Protein AF-A0A6J3C0J3-F1 (afdb_monomer)

Structure (mmCIF, N/CA/C/O backbone):
data_AF-A0A6J3C0J3-F1
#
_entry.id   AF-A0A6J3C0J3-F1
#
loop_
_atom_site.group_PDB
_atom_site.id
_atom_site.type_symbol
_atom_site.label_atom_id
_atom_site.label_alt_id
_atom_site.label_comp_id
_atom_site.label_asym_id
_atom_site.label_entity_id
_atom_site.label_seq_id
_atom_site.pdbx_PDB_ins_code
_atom_site.Cartn_x
_atom_site.Cartn_y
_atom_site.Cartn_z
_atom_site.occupancy
_atom_site.B_iso_or_equiv
_atom_site.auth_seq_id
_atom_site.auth_comp_id
_atom_site.auth_asym_id
_atom_site.auth_atom_id
_atom_site.pdbx_PDB_model_num
ATOM 1 N N . MET A 1 1 ? -32.126 3.980 31.667 1.00 36.41 1 MET A N 1
ATOM 2 C CA . MET A 1 1 ? -31.945 3.057 30.529 1.00 36.41 1 MET A CA 1
ATOM 3 C C . MET A 1 1 ? -30.449 2.901 30.344 1.00 36.41 1 MET A C 1
ATOM 5 O O . MET A 1 1 ? -29.800 3.881 30.014 1.00 36.41 1 MET A O 1
ATOM 9 N N . GLY A 1 2 ? -29.889 1.755 30.736 1.00 41.44 2 GLY A N 1
ATOM 10 C CA . GLY A 1 2 ? -28.453 1.508 30.615 1.00 41.44 2 GLY A CA 1
ATOM 11 C C . GLY A 1 2 ? -28.112 1.218 29.160 1.00 41.44 2 GLY A C 1
ATOM 12 O O . GLY A 1 2 ? -28.677 0.297 28.582 1.00 41.44 2 GLY A O 1
ATOM 13 N N . GLU A 1 3 ? -27.235 2.021 28.570 1.00 46.56 3 GLU A N 1
ATOM 14 C CA . GLU A 1 3 ? -26.706 1.773 27.233 1.00 46.56 3 GLU A CA 1
ATOM 15 C C . GLU A 1 3 ? -25.861 0.490 27.263 1.00 46.56 3 GLU A C 1
ATOM 17 O O . GLU A 1 3 ? -24.758 0.462 27.819 1.00 46.56 3 GLU A O 1
ATOM 22 N N . GLU A 1 4 ? -26.374 -0.596 26.680 1.00 50.00 4 GLU A N 1
ATOM 23 C CA . GLU A 1 4 ? -25.551 -1.748 26.316 1.00 50.00 4 GLU A CA 1
ATOM 24 C C . GLU A 1 4 ? -24.505 -1.280 25.300 1.00 50.00 4 GLU A C 1
ATOM 26 O O . GLU A 1 4 ? -24.761 -1.178 24.101 1.00 50.00 4 GLU A O 1
ATOM 31 N N . ARG A 1 5 ? -23.296 -0.964 25.778 1.00 53.41 5 ARG A N 1
ATOM 32 C CA . ARG A 1 5 ? -22.161 -0.710 24.888 1.00 53.41 5 ARG A CA 1
ATOM 33 C C . ARG A 1 5 ? -21.877 -1.990 24.114 1.00 53.41 5 ARG A C 1
ATOM 35 O O . ARG A 1 5 ? -21.344 -2.947 24.678 1.00 53.41 5 ARG A O 1
ATOM 42 N N . VAL A 1 6 ? -22.196 -1.979 22.824 1.00 59.16 6 VAL A N 1
ATOM 43 C CA . VAL A 1 6 ? -21.789 -2.994 21.850 1.00 59.16 6 VAL A CA 1
ATOM 44 C C . VAL A 1 6 ? -20.261 -3.091 21.884 1.00 59.16 6 VAL A C 1
ATOM 46 O O . VAL A 1 6 ? -19.549 -2.282 21.296 1.00 59.16 6 VAL A O 1
ATOM 49 N N . LYS A 1 7 ? -19.733 -4.052 22.645 1.00 49.56 7 LYS A N 1
ATOM 50 C CA . LYS A 1 7 ? -18.298 -4.337 22.708 1.00 49.56 7 LYS A CA 1
ATOM 51 C C . LYS A 1 7 ? -17.975 -5.380 21.652 1.00 49.56 7 LYS A C 1
ATOM 53 O O . LYS A 1 7 ? -18.470 -6.504 21.718 1.00 49.56 7 LYS A O 1
ATOM 58 N N . MET A 1 8 ? -17.110 -5.030 20.702 1.00 53.75 8 MET A N 1
ATOM 59 C CA . MET A 1 8 ? -16.538 -6.018 19.790 1.00 53.75 8 MET A CA 1
ATOM 60 C C . MET A 1 8 ? -15.810 -7.099 20.601 1.00 53.75 8 MET A C 1
ATOM 62 O O . MET A 1 8 ? -14.969 -6.787 21.450 1.00 53.75 8 MET A O 1
ATOM 66 N N . ARG A 1 9 ? -16.131 -8.380 20.363 1.00 49.16 9 ARG A N 1
ATOM 67 C CA . ARG A 1 9 ? -15.363 -9.490 20.945 1.00 49.16 9 ARG A CA 1
ATOM 68 C C . ARG A 1 9 ? -13.920 -9.369 20.459 1.00 49.16 9 ARG A C 1
ATOM 70 O O . ARG A 1 9 ? -13.669 -9.402 19.258 1.00 49.16 9 ARG A O 1
ATOM 77 N N . LYS A 1 10 ? -12.969 -9.277 21.391 1.00 55.34 10 LYS A N 1
ATOM 78 C CA . LYS A 1 10 ? -11.536 -9.369 21.086 1.00 55.34 10 LYS A CA 1
ATOM 79 C C . LYS A 1 10 ? -11.221 -10.814 20.683 1.00 55.34 10 LYS A C 1
ATOM 81 O O . LYS A 1 10 ? -10.959 -11.645 21.542 1.00 55.34 10 LYS A O 1
ATOM 86 N N . GLN A 1 11 ? -11.344 -11.123 19.392 1.00 61.16 11 GLN A N 1
ATOM 87 C CA . GLN A 1 11 ? -11.069 -12.453 18.824 1.00 61.16 11 GLN A CA 1
ATOM 88 C C . GLN A 1 11 ? -9.700 -12.546 18.138 1.00 61.16 11 GLN A C 1
ATOM 90 O O . GLN A 1 11 ? -9.433 -13.539 17.478 1.00 61.16 11 GLN A O 1
ATOM 95 N N . LEU A 1 12 ? -8.867 -11.511 18.261 1.00 67.50 12 LEU A N 1
ATOM 96 C CA . LEU A 1 12 ? -7.587 -11.397 17.570 1.00 67.50 12 LEU A CA 1
ATOM 97 C C . LEU A 1 12 ? -6.448 -11.474 18.589 1.00 67.50 12 LEU A C 1
ATOM 99 O O . LEU A 1 12 ? -6.309 -10.594 19.441 1.00 67.50 12 LEU A O 1
ATOM 103 N N . GLY A 1 13 ? -5.658 -12.537 18.515 1.00 82.38 13 GLY A N 1
ATOM 104 C CA . GLY A 1 13 ? -4.391 -12.705 19.212 1.00 82.38 13 GLY A CA 1
ATOM 105 C C . GLY A 1 13 ? -3.245 -11.949 18.533 1.00 82.38 13 GLY A C 1
ATOM 106 O O . GLY A 1 13 ? -3.383 -11.391 17.444 1.00 82.38 13 GLY A O 1
ATOM 107 N N . LEU A 1 14 ? -2.073 -11.952 19.177 1.00 85.12 14 LEU A N 1
ATOM 108 C CA . LEU A 1 14 ? -0.888 -11.223 18.704 1.00 85.12 14 LEU A CA 1
ATOM 109 C C . LEU A 1 14 ? -0.451 -11.662 17.299 1.00 85.12 14 LEU A C 1
ATOM 111 O O . LEU A 1 14 ? -0.213 -10.824 16.435 1.00 85.12 14 LEU A O 1
ATOM 115 N N . LEU A 1 15 ? -0.366 -12.974 17.064 1.00 80.69 15 LEU A N 1
ATOM 116 C CA . LEU A 1 15 ? 0.077 -13.524 15.779 1.00 80.69 15 LEU A CA 1
ATOM 117 C C . LEU A 1 15 ? -0.905 -13.204 14.648 1.00 80.69 15 LEU A C 1
ATOM 119 O O . LEU A 1 15 ? -0.483 -12.872 13.543 1.00 80.69 15 LEU A O 1
ATOM 123 N N . GLU A 1 16 ? -2.206 -13.253 14.935 1.00 79.75 16 GLU A N 1
ATOM 124 C CA . GLU A 1 16 ? -3.259 -12.903 13.979 1.00 79.75 16 GLU A CA 1
ATOM 125 C C . GLU A 1 16 ? -3.214 -11.408 13.644 1.00 79.75 16 GLU A C 1
ATOM 127 O O . GLU A 1 16 ? -3.282 -11.041 12.473 1.00 79.75 16 GLU A O 1
ATOM 132 N N . GLY A 1 17 ? -3.000 -10.548 14.645 1.00 81.50 17 GLY A N 1
ATOM 133 C CA . GLY A 1 17 ? -2.805 -9.111 14.447 1.00 81.50 17 GLY A CA 1
ATOM 134 C C . GLY A 1 17 ? -1.578 -8.788 13.590 1.00 81.50 17 GLY A C 1
ATOM 135 O O . GLY A 1 17 ? -1.686 -8.028 12.629 1.00 81.50 17 GLY A O 1
ATOM 136 N N . VAL A 1 18 ? -0.426 -9.407 13.874 1.00 84.38 18 VAL A N 1
ATOM 137 C CA . VAL A 1 18 ? 0.797 -9.228 13.070 1.00 84.38 18 VAL A CA 1
ATOM 138 C C . VAL A 1 18 ? 0.575 -9.695 11.632 1.00 84.38 18 VAL A C 1
ATOM 140 O O . VAL A 1 18 ? 0.928 -8.978 10.698 1.00 84.38 18 VAL A O 1
ATOM 143 N N . ALA A 1 19 ? -0.051 -10.858 11.435 1.00 77.19 19 ALA A N 1
ATOM 144 C CA . ALA A 1 19 ? -0.355 -11.367 10.102 1.00 77.19 19 ALA A CA 1
ATOM 145 C C . ALA A 1 19 ? -1.250 -10.398 9.312 1.00 77.19 19 ALA A C 1
ATOM 147 O O . ALA A 1 19 ? -0.959 -10.112 8.152 1.00 77.19 19 ALA A O 1
ATOM 148 N N . ILE A 1 20 ? -2.286 -9.835 9.942 1.00 81.50 20 ILE A N 1
ATOM 149 C CA . ILE A 1 20 ? -3.173 -8.846 9.311 1.00 81.50 20 ILE A CA 1
ATOM 150 C C . ILE A 1 20 ? -2.402 -7.586 8.914 1.00 81.50 20 ILE A C 1
ATOM 152 O O . ILE A 1 20 ? -2.532 -7.132 7.778 1.00 81.50 20 ILE A O 1
ATOM 156 N N . ILE A 1 21 ? -1.568 -7.045 9.806 1.00 85.81 21 ILE A N 1
ATOM 157 C CA . ILE A 1 21 ? -0.773 -5.840 9.525 1.00 85.81 21 ILE A CA 1
ATOM 158 C C . ILE A 1 21 ? 0.166 -6.079 8.340 1.00 85.81 21 ILE A C 1
ATOM 160 O O . ILE A 1 21 ? 0.191 -5.278 7.405 1.00 85.81 21 ILE A O 1
ATOM 164 N N . LEU A 1 22 ? 0.888 -7.205 8.326 1.00 82.56 22 LEU A N 1
ATOM 165 C CA . LEU A 1 22 ? 1.740 -7.571 7.192 1.00 82.56 22 LEU A CA 1
ATOM 166 C C . LEU A 1 22 ? 0.921 -7.689 5.899 1.00 82.56 22 LEU A C 1
ATOM 168 O O . LEU A 1 22 ? 1.378 -7.268 4.840 1.00 82.56 22 LEU A O 1
ATOM 172 N N . GLY A 1 23 ? -0.308 -8.195 5.981 1.00 77.06 23 GLY A N 1
ATOM 173 C CA . GLY A 1 23 ? -1.210 -8.310 4.839 1.00 77.06 23 GLY A CA 1
ATOM 174 C C . GLY A 1 23 ? -1.670 -6.991 4.244 1.00 77.06 23 GLY A C 1
ATOM 175 O O . GLY A 1 23 ? -1.800 -6.882 3.026 1.00 77.06 23 GLY A O 1
ATOM 176 N N . ILE A 1 24 ? -1.893 -5.993 5.093 1.00 81.38 24 ILE A N 1
ATOM 177 C CA . ILE A 1 24 ? -2.306 -4.653 4.672 1.00 81.38 24 ILE A CA 1
ATOM 178 C C . ILE A 1 24 ? -1.111 -3.889 4.081 1.00 81.38 24 ILE A C 1
ATOM 180 O O . ILE A 1 24 ? -1.261 -3.210 3.067 1.00 81.38 24 ILE A O 1
ATOM 184 N N . ILE A 1 25 ? 0.082 -4.031 4.670 1.00 86.38 25 ILE A N 1
ATOM 185 C CA . IL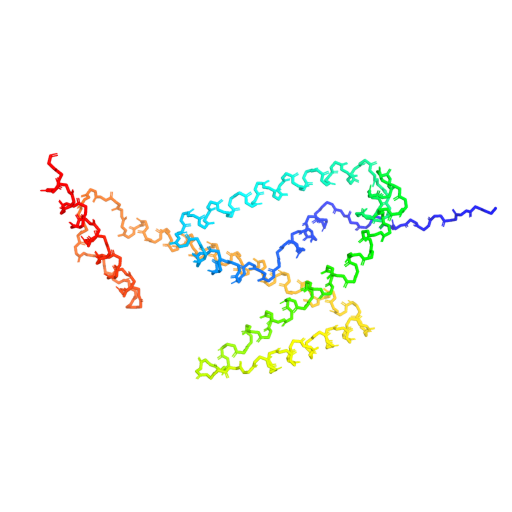E A 1 25 ? 1.299 -3.332 4.223 1.00 86.38 25 ILE A CA 1
ATOM 186 C C . ILE A 1 25 ? 1.824 -3.902 2.896 1.00 86.38 25 ILE A C 1
ATOM 188 O O . ILE A 1 25 ? 2.224 -3.143 2.009 1.00 86.38 25 ILE A O 1
ATOM 192 N N . PHE A 1 26 ? 1.818 -5.229 2.719 1.00 82.00 26 PHE A N 1
ATOM 193 C CA . PHE A 1 26 ? 2.277 -5.873 1.484 1.00 82.00 26 PHE A CA 1
ATOM 194 C C . PHE A 1 26 ? 1.223 -5.777 0.363 1.00 82.00 26 PHE A C 1
ATOM 196 O O . PHE A 1 26 ? 0.539 -6.736 0.001 1.00 82.00 26 PHE A O 1
ATOM 203 N N . GLY A 1 27 ? 1.109 -4.583 -0.223 1.00 75.56 27 GLY A N 1
ATOM 204 C CA . GLY A 1 27 ? 0.247 -4.291 -1.370 1.00 75.56 27 GLY A CA 1
ATOM 205 C C . GLY A 1 27 ? 0.804 -4.760 -2.725 1.00 75.56 27 GLY A C 1
ATOM 206 O O . GLY A 1 27 ? 1.863 -5.371 -2.834 1.00 75.56 27 GLY A O 1
ATOM 207 N N . SER A 1 28 ? 0.085 -4.459 -3.814 1.00 74.38 28 SER A N 1
ATOM 208 C CA . SER A 1 28 ? 0.582 -4.653 -5.196 1.00 74.38 28 SER A CA 1
ATOM 209 C C . SER A 1 28 ? 1.711 -3.688 -5.578 1.00 74.38 28 SER A C 1
ATOM 211 O O . SER A 1 28 ? 2.440 -3.959 -6.531 1.00 74.38 28 SER A O 1
ATOM 213 N N . GLY A 1 29 ? 1.885 -2.594 -4.826 1.00 78.25 29 GLY A N 1
ATOM 214 C CA . GLY A 1 29 ? 2.899 -1.573 -5.091 1.00 78.25 29 GLY A CA 1
ATOM 215 C C . GLY A 1 29 ? 4.326 -2.119 -5.124 1.00 78.25 29 GLY A C 1
ATOM 216 O O . GLY A 1 29 ? 5.124 -1.659 -5.929 1.00 78.25 29 GLY A O 1
ATOM 217 N N . ILE A 1 30 ? 4.641 -3.174 -4.364 1.00 84.00 30 ILE A N 1
ATOM 218 C CA . ILE A 1 30 ? 6.001 -3.735 -4.315 1.00 84.00 30 ILE A CA 1
ATOM 219 C C . ILE A 1 30 ? 6.517 -4.243 -5.671 1.00 84.00 30 ILE A C 1
ATOM 221 O O . ILE A 1 30 ? 7.723 -4.277 -5.886 1.00 84.00 30 ILE A O 1
ATOM 225 N N . PHE A 1 31 ? 5.631 -4.598 -6.605 1.00 79.88 31 PHE A N 1
ATOM 226 C CA . PHE A 1 31 ? 6.024 -5.040 -7.948 1.00 79.88 31 PHE A CA 1
ATOM 227 C C . PHE A 1 31 ? 6.176 -3.887 -8.947 1.00 79.88 31 PHE A C 1
ATOM 229 O O . PHE A 1 31 ? 6.819 -4.052 -9.979 1.00 79.88 31 PHE A O 1
ATOM 236 N N . ILE A 1 32 ? 5.610 -2.718 -8.641 1.00 82.50 32 ILE A N 1
ATOM 237 C CA . ILE A 1 32 ? 5.556 -1.560 -9.545 1.00 82.50 32 ILE A CA 1
ATOM 238 C C . ILE A 1 32 ? 6.555 -0.488 -9.093 1.00 82.50 32 ILE A C 1
ATOM 240 O O . ILE A 1 32 ? 7.360 0.001 -9.887 1.00 82.50 32 ILE A O 1
ATOM 244 N N . SER A 1 33 ? 6.562 -0.178 -7.797 1.00 86.25 33 SER A N 1
ATOM 245 C CA . SER A 1 33 ? 7.374 0.872 -7.182 1.00 86.25 33 SER A CA 1
ATOM 246 C C . SER A 1 33 ? 8.884 0.733 -7.418 1.00 86.25 33 SER A C 1
ATOM 248 O O . SER A 1 33 ? 9.515 1.762 -7.645 1.00 86.25 33 SER A O 1
ATOM 250 N N . PRO A 1 34 ? 9.515 -0.464 -7.423 1.00 86.88 34 PRO A N 1
ATOM 251 C CA . PRO A 1 34 ? 10.959 -0.556 -7.645 1.00 86.88 34 PRO A CA 1
ATOM 252 C C . PRO A 1 34 ? 11.405 0.001 -9.001 1.00 86.88 34 PRO A C 1
ATOM 254 O O . PRO A 1 34 ? 12.431 0.677 -9.066 1.00 86.88 34 PRO A O 1
ATOM 257 N N . LYS A 1 35 ? 10.625 -0.235 -10.067 1.00 86.50 35 LYS A N 1
ATOM 258 C CA . LYS A 1 35 ? 10.915 0.293 -11.410 1.00 86.50 35 LYS A CA 1
ATOM 259 C C . LYS A 1 35 ? 10.892 1.820 -11.393 1.00 86.50 35 LYS A C 1
ATOM 261 O O . LYS A 1 35 ? 11.847 2.452 -11.832 1.00 86.50 35 LYS A O 1
ATOM 266 N N . GLU A 1 36 ? 9.838 2.391 -10.818 1.00 86.56 36 GLU A N 1
ATOM 267 C CA . GLU A 1 36 ? 9.631 3.838 -10.781 1.00 86.56 36 GLU A CA 1
ATOM 268 C C . GLU A 1 36 ? 10.673 4.562 -9.910 1.00 86.56 36 GLU A C 1
ATOM 270 O O . GLU A 1 36 ? 11.186 5.614 -10.292 1.00 86.56 36 GLU A O 1
ATOM 275 N N . VAL A 1 37 ? 11.050 3.984 -8.763 1.00 91.75 37 VAL A N 1
ATOM 276 C CA . VAL A 1 37 ? 12.074 4.558 -7.873 1.00 91.75 37 VAL A CA 1
ATOM 277 C C . VAL A 1 37 ? 13.448 4.551 -8.541 1.00 91.75 37 VAL A C 1
ATOM 279 O O . VAL A 1 37 ? 14.175 5.541 -8.451 1.00 91.75 37 VAL A O 1
ATOM 282 N N . ILE A 1 38 ? 13.819 3.468 -9.230 1.00 91.38 38 ILE A N 1
ATOM 283 C CA . ILE A 1 38 ? 15.108 3.389 -9.933 1.00 91.38 38 ILE A CA 1
ATOM 284 C C . ILE A 1 38 ? 15.143 4.365 -11.111 1.00 91.38 38 ILE A C 1
ATOM 286 O O . ILE A 1 38 ? 16.156 5.034 -11.303 1.00 91.38 38 ILE A O 1
ATOM 290 N N . GLU A 1 39 ? 14.048 4.488 -11.861 1.00 91.12 39 GLU A N 1
ATOM 291 C CA . GLU A 1 39 ? 13.935 5.421 -12.985 1.00 91.12 39 GLU A CA 1
ATOM 292 C C . GLU A 1 39 ? 14.072 6.880 -12.533 1.00 91.12 39 GLU A C 1
ATOM 294 O O . GLU A 1 39 ? 14.854 7.633 -13.111 1.00 91.12 39 GLU A O 1
ATOM 299 N N . LYS A 1 40 ? 13.401 7.259 -11.439 1.00 91.69 40 LYS A N 1
ATOM 300 C CA . LYS A 1 40 ? 13.480 8.615 -10.871 1.00 91.69 40 LYS A CA 1
ATOM 301 C C . LYS A 1 40 ? 14.827 8.921 -10.219 1.00 91.69 40 LYS A C 1
ATOM 303 O O . LYS A 1 40 ? 15.280 10.060 -10.258 1.00 91.69 40 LYS A O 1
ATOM 308 N N . THR A 1 41 ? 15.473 7.923 -9.616 1.00 91.94 41 THR A N 1
ATOM 309 C CA . THR A 1 41 ? 16.740 8.123 -8.893 1.00 91.94 41 THR A CA 1
ATOM 310 C C . THR A 1 41 ? 17.973 7.985 -9.796 1.00 91.94 41 THR A C 1
ATOM 312 O O . THR A 1 41 ? 19.056 8.460 -9.453 1.00 91.94 41 THR A O 1
ATOM 315 N N . GLY A 1 42 ? 17.856 7.292 -10.933 1.00 88.12 42 GLY A N 1
ATOM 316 C CA . GLY A 1 42 ? 18.929 7.073 -11.912 1.00 88.12 42 GLY A CA 1
ATOM 317 C C . GLY A 1 42 ? 20.119 6.234 -11.419 1.00 88.12 42 GLY A C 1
ATOM 318 O O . GLY A 1 42 ? 21.057 5.983 -12.175 1.00 88.12 42 GLY A O 1
ATOM 319 N N . SER A 1 43 ? 20.116 5.787 -10.159 1.00 88.88 43 SER A N 1
ATOM 320 C CA . SER A 1 43 ? 21.181 4.981 -9.562 1.00 88.88 43 SER A CA 1
ATOM 321 C C . SER A 1 43 ? 20.624 3.953 -8.579 1.00 88.88 43 SER A C 1
ATOM 323 O O . SER A 1 43 ? 19.693 4.230 -7.823 1.00 88.88 43 SER A O 1
ATOM 325 N N . VAL A 1 44 ? 21.226 2.759 -8.565 1.00 89.81 44 VAL A N 1
ATOM 326 C CA . VAL A 1 44 ? 20.804 1.651 -7.688 1.00 89.81 44 VAL A CA 1
ATOM 327 C C . VAL A 1 44 ? 21.010 2.004 -6.214 1.00 89.81 44 VAL A C 1
ATOM 329 O O . VAL A 1 44 ? 20.118 1.805 -5.397 1.00 89.81 44 VAL A O 1
ATOM 332 N N . TRP A 1 45 ? 22.164 2.582 -5.876 1.00 89.81 45 TRP A N 1
ATOM 333 C CA . TRP A 1 45 ? 22.469 3.003 -4.507 1.00 89.81 45 TRP A CA 1
ATOM 334 C C . TRP A 1 45 ? 21.549 4.122 -4.019 1.00 89.81 45 TRP A C 1
ATOM 336 O O . TRP A 1 45 ? 21.114 4.090 -2.869 1.00 89.81 45 TRP A O 1
ATOM 346 N N . GLY A 1 46 ? 21.193 5.066 -4.895 1.00 90.81 46 GLY A N 1
ATOM 347 C CA . GLY A 1 46 ? 20.205 6.085 -4.565 1.00 90.81 46 GLY A CA 1
ATOM 348 C C . GLY A 1 46 ? 18.830 5.466 -4.301 1.00 90.81 46 GLY A C 1
ATOM 349 O O . GLY A 1 46 ? 18.229 5.762 -3.273 1.00 90.81 46 GLY A O 1
ATOM 350 N N . ALA A 1 47 ? 18.371 4.536 -5.144 1.00 91.12 47 ALA A N 1
ATOM 351 C CA . ALA A 1 47 ? 17.103 3.840 -4.926 1.00 91.12 47 ALA A CA 1
ATOM 352 C C . ALA A 1 47 ? 17.078 3.093 -3.578 1.00 91.12 47 ALA A C 1
ATOM 354 O O . ALA A 1 47 ? 16.120 3.225 -2.821 1.00 91.12 47 ALA A O 1
ATOM 355 N N . LEU A 1 48 ? 18.150 2.370 -3.231 1.00 92.31 48 LEU A N 1
ATOM 356 C CA . LEU A 1 48 ? 18.270 1.688 -1.935 1.00 92.31 48 LEU A CA 1
ATOM 357 C C . LEU A 1 48 ? 18.231 2.663 -0.750 1.00 92.31 48 LEU A C 1
ATOM 359 O O . LEU A 1 48 ? 17.597 2.367 0.260 1.00 92.31 48 LEU A O 1
ATOM 363 N N . SER A 1 49 ? 18.866 3.832 -0.876 1.00 94.25 49 SER A N 1
ATOM 364 C CA . SER A 1 49 ? 18.835 4.859 0.172 1.00 94.25 49 SER A CA 1
ATOM 365 C C . SER A 1 49 ? 17.428 5.419 0.396 1.00 94.25 49 SER A C 1
ATOM 367 O O . SER A 1 49 ? 17.016 5.577 1.542 1.00 94.25 49 SER A O 1
ATOM 369 N N . VAL A 1 50 ? 16.658 5.628 -0.679 1.00 94.62 50 VAL A N 1
ATOM 370 C CA . VAL A 1 50 ? 15.262 6.082 -0.600 1.00 94.62 50 VAL A CA 1
ATOM 371 C C . VAL A 1 50 ? 14.417 5.051 0.143 1.00 94.62 50 VAL A C 1
ATOM 373 O O . VAL A 1 50 ? 13.711 5.406 1.080 1.00 94.62 50 VAL A O 1
ATOM 376 N N . TRP A 1 51 ? 14.551 3.767 -0.201 1.00 93.62 51 TRP A N 1
ATOM 377 C CA . TRP A 1 51 ? 13.856 2.686 0.504 1.00 93.62 51 TRP A CA 1
ATOM 378 C C . TRP A 1 51 ? 14.215 2.624 1.993 1.00 93.62 51 TRP A C 1
ATOM 380 O O . TRP A 1 51 ? 13.323 2.464 2.826 1.00 93.62 51 TRP A O 1
ATOM 390 N N . ALA A 1 52 ? 15.494 2.794 2.340 1.00 95.25 52 ALA A N 1
ATOM 391 C CA . ALA A 1 52 ? 15.935 2.813 3.733 1.00 95.25 52 ALA A CA 1
ATOM 392 C C . ALA A 1 52 ? 15.330 3.992 4.514 1.00 95.25 52 ALA A C 1
ATOM 394 O O . ALA A 1 52 ? 14.795 3.795 5.605 1.00 95.25 52 ALA A O 1
ATOM 395 N N . VAL A 1 53 ? 15.352 5.201 3.943 1.00 96.31 53 VAL A N 1
ATOM 396 C CA . VAL A 1 53 ? 14.755 6.396 4.561 1.00 96.31 53 VAL A CA 1
ATOM 397 C C . VAL A 1 53 ? 13.246 6.224 4.732 1.00 96.31 53 VAL A C 1
ATOM 399 O O . VAL A 1 53 ? 12.729 6.476 5.818 1.00 96.31 53 VAL A O 1
ATOM 402 N N . CYS A 1 54 ? 12.540 5.729 3.712 1.00 94.25 54 CYS A N 1
ATOM 403 C CA . CYS A 1 54 ? 11.112 5.428 3.808 1.00 94.25 54 CYS A CA 1
ATOM 404 C C . CYS A 1 54 ? 10.809 4.412 4.919 1.00 94.25 54 CYS A C 1
ATOM 406 O O . CYS A 1 54 ? 9.848 4.601 5.659 1.00 94.25 54 CYS A O 1
ATOM 408 N N . GLY A 1 55 ? 11.635 3.373 5.077 1.00 94.56 55 GLY A N 1
ATOM 409 C CA . GLY A 1 55 ? 11.487 2.386 6.150 1.00 94.56 55 GLY A CA 1
ATOM 410 C C . GLY A 1 55 ? 11.653 2.987 7.549 1.00 94.56 55 GLY A C 1
ATOM 411 O O . GLY A 1 55 ? 10.860 2.696 8.445 1.00 94.56 55 GLY A O 1
ATOM 412 N N . ILE A 1 56 ? 12.636 3.874 7.733 1.00 97.31 56 ILE A N 1
ATOM 413 C CA . ILE A 1 56 ? 12.849 4.581 9.006 1.00 97.31 56 ILE A CA 1
ATOM 414 C C . ILE A 1 56 ? 11.655 5.489 9.316 1.00 97.31 56 ILE A C 1
ATOM 416 O O . ILE A 1 56 ? 11.101 5.414 10.410 1.00 97.31 56 ILE A O 1
ATOM 420 N N . LEU A 1 57 ? 11.220 6.302 8.349 1.00 96.69 57 LEU A N 1
ATOM 421 C CA . LEU A 1 57 ? 10.076 7.202 8.518 1.00 96.69 57 LEU A CA 1
ATOM 422 C C . LEU A 1 57 ? 8.785 6.435 8.832 1.00 96.69 57 LEU A C 1
ATOM 424 O O . LEU A 1 57 ? 8.050 6.824 9.737 1.00 96.69 57 LEU A O 1
ATOM 428 N N . ALA A 1 58 ? 8.536 5.320 8.141 1.00 95.12 58 ALA A N 1
ATOM 429 C CA . ALA A 1 58 ? 7.383 4.461 8.402 1.00 95.12 58 ALA A CA 1
ATOM 430 C C . ALA A 1 58 ? 7.428 3.846 9.808 1.00 95.12 58 ALA A C 1
ATOM 432 O O . ALA A 1 58 ? 6.402 3.778 10.479 1.00 95.12 58 ALA A O 1
ATOM 433 N N . THR A 1 59 ? 8.614 3.445 10.276 1.00 95.19 59 THR A N 1
ATOM 434 C CA . THR A 1 59 ? 8.797 2.903 11.629 1.00 95.19 59 THR A CA 1
ATOM 435 C C . THR A 1 59 ? 8.494 3.964 12.683 1.00 95.19 59 THR A C 1
ATOM 437 O O . THR A 1 59 ? 7.719 3.707 13.596 1.00 95.19 59 THR A O 1
ATOM 440 N N . LEU A 1 60 ? 9.036 5.176 12.531 1.00 96.75 60 LEU A N 1
ATOM 441 C CA . LEU A 1 60 ? 8.759 6.285 13.449 1.00 96.75 60 LEU A CA 1
ATOM 442 C C . LEU A 1 60 ? 7.263 6.619 13.499 1.00 96.75 60 LEU A C 1
ATOM 444 O O . LEU A 1 60 ? 6.706 6.736 14.587 1.00 96.75 60 LEU A O 1
ATOM 448 N N . GLY A 1 61 ? 6.600 6.686 12.339 1.00 94.50 61 GLY A N 1
ATOM 449 C CA . GLY A 1 61 ? 5.152 6.880 12.269 1.00 94.50 61 GLY A CA 1
ATOM 450 C C . GLY A 1 61 ? 4.381 5.765 12.978 1.00 94.50 61 GLY A C 1
ATOM 451 O O . GLY A 1 61 ? 3.501 6.048 13.786 1.00 94.50 61 GLY A O 1
ATOM 452 N N . ALA A 1 62 ? 4.746 4.502 12.746 1.00 93.69 62 ALA A N 1
ATOM 453 C CA . ALA A 1 62 ? 4.104 3.360 13.391 1.00 93.69 62 ALA A CA 1
ATOM 454 C C . ALA A 1 62 ? 4.255 3.382 14.921 1.00 93.69 62 ALA A C 1
ATOM 456 O O . ALA A 1 62 ? 3.295 3.067 15.618 1.00 93.69 62 ALA A O 1
ATOM 457 N N . LEU A 1 63 ? 5.417 3.788 15.451 1.00 94.88 63 LEU A N 1
ATOM 458 C CA . LEU A 1 63 ? 5.609 3.949 16.897 1.00 94.88 63 LEU A CA 1
ATOM 459 C C . LEU A 1 63 ? 4.710 5.054 17.465 1.00 94.88 63 LEU A C 1
ATOM 461 O O . LEU A 1 63 ? 4.055 4.836 18.480 1.00 94.88 63 LEU A O 1
ATOM 465 N N . SER A 1 64 ? 4.619 6.211 16.804 1.00 93.69 64 SER A N 1
ATOM 466 C CA . SER A 1 64 ? 3.721 7.289 17.240 1.00 93.69 64 SER A CA 1
ATOM 467 C C . SER A 1 64 ? 2.249 6.861 17.222 1.00 93.69 64 SER A C 1
ATOM 469 O O . SER A 1 64 ? 1.508 7.160 18.156 1.00 93.69 64 SER A O 1
ATOM 471 N N . TYR A 1 65 ? 1.831 6.112 16.198 1.00 90.19 65 TYR A N 1
ATOM 472 C CA . TYR A 1 65 ? 0.485 5.535 16.136 1.00 90.19 65 TYR A CA 1
ATOM 473 C C . TYR A 1 65 ? 0.259 4.443 17.188 1.00 90.19 65 TYR A C 1
ATOM 475 O O . TYR A 1 65 ? -0.858 4.306 17.681 1.00 90.19 65 TYR A O 1
ATOM 483 N N . ALA A 1 66 ? 1.289 3.685 17.569 1.00 91.81 66 ALA A N 1
ATOM 484 C CA . ALA A 1 66 ? 1.191 2.708 18.649 1.00 91.81 66 ALA A CA 1
ATOM 485 C C . ALA A 1 66 ? 0.957 3.390 20.010 1.00 91.81 66 ALA A C 1
ATOM 487 O O . ALA A 1 66 ? 0.077 2.970 20.761 1.00 91.81 66 ALA A O 1
ATOM 488 N N . GLU A 1 67 ? 1.671 4.480 20.304 1.00 93.00 67 GLU A N 1
ATOM 489 C CA . GLU A 1 67 ? 1.443 5.301 21.505 1.00 93.00 67 GLU A CA 1
ATOM 490 C C . GLU A 1 67 ? 0.013 5.872 21.527 1.00 93.00 67 GLU A C 1
ATOM 492 O O . GLU A 1 67 ? -0.715 5.708 22.508 1.00 93.00 67 GLU A O 1
ATOM 497 N N . LEU A 1 68 ? -0.461 6.445 20.414 1.00 89.31 68 LEU A N 1
ATOM 498 C CA . LEU A 1 68 ? -1.850 6.917 20.308 1.00 89.31 68 LEU A CA 1
ATOM 499 C C . LEU A 1 68 ? -2.876 5.782 20.474 1.00 89.31 68 LEU A C 1
ATOM 501 O O . LEU A 1 68 ? -3.867 5.927 21.186 1.00 89.31 68 LEU A O 1
ATOM 505 N N . GLY A 1 69 ? -2.631 4.626 19.855 1.00 86.81 69 GLY A N 1
ATOM 506 C CA . GLY A 1 69 ? -3.528 3.473 19.919 1.00 86.81 69 GLY A CA 1
ATOM 507 C C . GLY A 1 69 ? -3.623 2.833 21.303 1.00 86.81 69 GLY A C 1
ATOM 508 O O . GLY A 1 69 ? -4.657 2.254 21.640 1.00 86.81 69 GLY A O 1
ATOM 509 N N . THR A 1 70 ? -2.573 2.948 22.121 1.00 88.19 70 THR A N 1
ATOM 510 C CA . THR A 1 70 ? -2.584 2.465 23.511 1.00 88.19 70 THR A CA 1
ATOM 511 C C . THR A 1 70 ? -3.187 3.475 24.487 1.00 88.19 70 THR A C 1
ATOM 513 O O . THR A 1 70 ? -3.838 3.062 25.446 1.00 88.19 70 THR A O 1
ATOM 516 N N . THR A 1 71 ? -3.031 4.777 24.232 1.00 87.19 71 THR A N 1
ATOM 517 C CA . THR A 1 71 ? -3.595 5.852 25.067 1.00 87.19 71 THR A CA 1
ATOM 518 C C . THR A 1 71 ? -5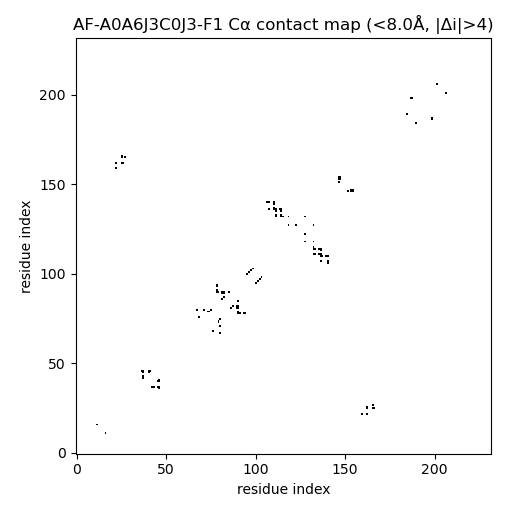.096 6.046 24.837 1.00 87.19 71 THR A C 1
ATOM 520 O O . THR A 1 71 ? -5.851 6.178 25.799 1.00 87.19 71 THR A O 1
ATOM 523 N N . LEU A 1 72 ? -5.556 5.988 23.583 1.00 83.94 72 LEU A N 1
ATOM 524 C CA . LEU A 1 72 ? -6.951 6.196 23.181 1.00 83.94 72 LEU A CA 1
ATOM 525 C C . LEU A 1 72 ? -7.562 4.901 22.627 1.00 83.94 72 LEU A C 1
ATOM 527 O O . LEU A 1 72 ? -7.804 4.745 21.430 1.00 83.94 72 LEU A O 1
ATOM 531 N N . ALA A 1 73 ? -7.845 3.952 23.522 1.00 74.56 73 ALA A N 1
ATOM 532 C CA . ALA A 1 73 ? -8.363 2.622 23.181 1.00 74.56 73 ALA A CA 1
ATOM 533 C C . ALA A 1 73 ? -9.886 2.584 22.894 1.00 74.56 73 ALA A C 1
ATOM 535 O O . ALA A 1 73 ? -10.581 1.649 23.313 1.00 74.56 73 ALA A O 1
ATOM 536 N N . GLN A 1 74 ? -10.429 3.594 22.210 1.00 76.38 74 GLN A N 1
ATOM 537 C CA . GLN A 1 74 ? -11.833 3.627 21.782 1.00 76.38 74 GLN A CA 1
ATOM 538 C C . GLN A 1 74 ? -11.987 3.266 20.298 1.00 76.38 74 GLN A C 1
ATOM 540 O O . GLN A 1 74 ? -11.043 3.300 19.511 1.00 76.38 74 GLN A O 1
ATOM 545 N N . SER A 1 75 ? -13.200 2.869 19.909 1.00 72.44 75 SER A N 1
ATOM 546 C CA . SER A 1 75 ? -13.515 2.562 18.509 1.00 72.44 75 SER A CA 1
ATOM 547 C C . SER A 1 75 ? -13.685 3.860 17.719 1.00 72.44 75 SER A C 1
ATOM 549 O O . SER A 1 75 ? -14.453 4.721 18.132 1.00 72.44 75 SER A O 1
ATOM 551 N N . GLY A 1 76 ? -12.986 3.991 16.590 1.00 73.06 76 GLY A N 1
ATOM 552 C CA . GLY A 1 76 ? -13.062 5.175 15.723 1.00 73.06 76 GLY A CA 1
ATOM 553 C C . GLY A 1 76 ? -11.767 5.503 14.976 1.00 73.06 76 GLY A C 1
ATOM 554 O O . GLY A 1 76 ? -11.814 6.246 14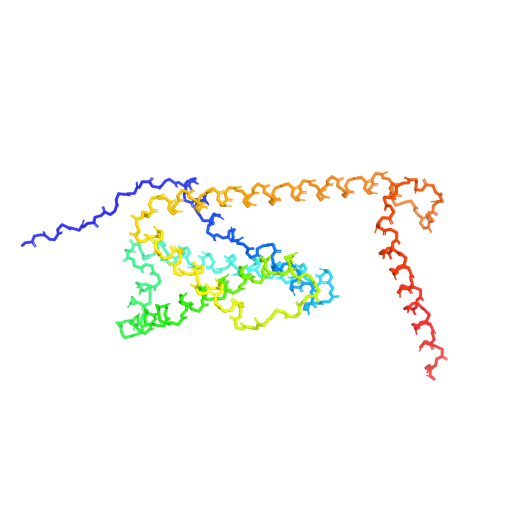.001 1.00 73.06 76 GLY A O 1
ATOM 555 N N . GLY A 1 77 ? -10.635 4.914 15.387 1.00 83.75 77 GLY A N 1
ATOM 556 C CA . GLY A 1 77 ? -9.343 5.087 14.714 1.00 83.75 77 GLY A CA 1
ATOM 557 C C . GLY A 1 77 ? -8.940 6.558 14.613 1.00 83.75 77 GLY A C 1
ATOM 558 O O . GLY A 1 77 ? -9.144 7.324 15.555 1.00 83.75 77 GLY A O 1
ATOM 559 N N . ASP A 1 78 ? -8.434 6.951 13.448 1.00 86.25 78 ASP A N 1
ATOM 560 C CA . ASP A 1 78 ? -7.923 8.298 13.166 1.00 86.25 78 ASP A CA 1
ATOM 561 C C . ASP A 1 78 ? -8.940 9.410 13.466 1.00 86.25 78 ASP A C 1
ATOM 563 O O . ASP A 1 78 ? -8.581 10.448 14.023 1.00 86.25 78 ASP A O 1
ATOM 567 N N . TYR A 1 79 ? -10.227 9.179 13.175 1.00 88.19 79 TYR A N 1
ATOM 568 C CA . TYR A 1 79 ? -11.288 10.143 13.476 1.00 88.19 79 TYR A CA 1
ATOM 569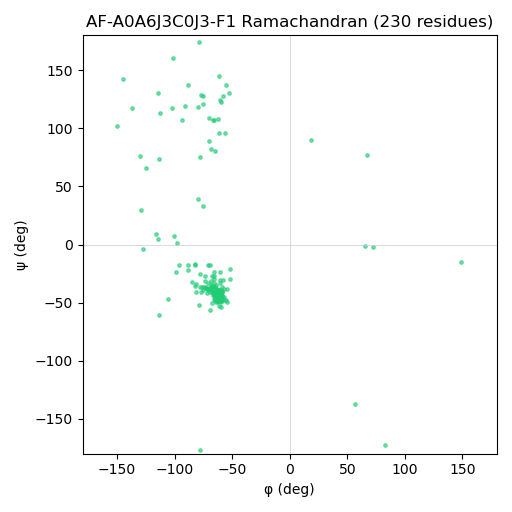 C C . TYR A 1 79 ? -11.387 10.425 14.979 1.00 88.19 79 TYR A C 1
ATOM 571 O O . TYR A 1 79 ? -11.495 11.578 15.390 1.00 88.19 79 TYR A O 1
ATOM 579 N N . HIS A 1 80 ? -11.320 9.379 15.806 1.00 87.19 80 HIS A N 1
ATOM 580 C CA . HIS A 1 80 ? -11.410 9.533 17.255 1.00 87.19 80 HIS A CA 1
ATOM 581 C C . HIS A 1 80 ? -10.191 10.271 17.819 1.00 87.19 80 HIS A C 1
ATOM 583 O O . HIS A 1 80 ? -10.353 11.142 18.669 1.00 87.19 80 HIS A O 1
ATOM 589 N N . TYR A 1 81 ? -8.991 9.994 17.299 1.00 89.31 81 TYR A N 1
ATOM 590 C CA . TYR A 1 81 ? -7.771 10.695 17.708 1.00 89.31 81 TYR A CA 1
ATOM 591 C C . TYR A 1 81 ? -7.848 12.199 17.433 1.00 89.31 81 TYR A C 1
ATOM 593 O O . TYR A 1 81 ? -7.481 13.008 18.284 1.00 89.31 81 TYR A O 1
ATOM 601 N N . ILE A 1 82 ? -8.367 12.581 16.265 1.00 88.88 82 ILE A N 1
ATOM 602 C CA . ILE A 1 82 ? -8.526 13.990 15.891 1.00 88.88 82 ILE A CA 1
ATOM 603 C C . ILE A 1 82 ? -9.639 14.646 16.709 1.00 88.88 82 ILE A C 1
ATOM 605 O O . ILE A 1 82 ? -9.480 15.788 17.132 1.00 88.88 82 ILE A O 1
ATOM 609 N N . ASN A 1 83 ? -10.737 13.933 16.966 1.00 90.38 83 ASN A N 1
ATOM 610 C CA . ASN A 1 83 ? -11.843 14.458 17.759 1.00 90.38 83 ASN A CA 1
ATOM 611 C C . ASN A 1 83 ? -11.430 14.756 19.204 1.00 90.38 83 ASN A C 1
ATOM 613 O O . ASN A 1 83 ? -11.784 15.805 19.732 1.00 90.38 83 ASN A O 1
ATOM 617 N N . GLU A 1 84 ? -10.640 13.877 19.822 1.00 88.31 84 GLU A N 1
ATOM 618 C CA . GLU A 1 84 ? -10.150 14.091 21.187 1.00 88.31 84 GLU A CA 1
ATOM 619 C C . GLU A 1 84 ? -9.144 15.253 21.265 1.00 88.31 84 GLU A C 1
ATOM 621 O O . GLU A 1 84 ? -9.162 16.033 22.213 1.00 88.31 84 GLU A O 1
ATOM 626 N N . ALA A 1 85 ? -8.275 15.404 20.258 1.00 89.81 85 ALA A N 1
ATOM 627 C CA . ALA A 1 85 ? -7.232 16.430 20.261 1.00 89.81 85 ALA A CA 1
ATOM 628 C C . ALA A 1 85 ? -7.716 17.824 19.816 1.00 89.81 85 ALA A C 1
ATOM 630 O O . ALA A 1 85 ? -7.229 18.835 20.322 1.00 89.81 85 ALA A O 1
ATOM 631 N N . TYR A 1 86 ? -8.640 17.889 18.852 1.00 89.44 86 TYR A N 1
ATOM 632 C CA . TYR A 1 86 ? -9.017 19.124 18.149 1.00 89.44 86 TYR A CA 1
ATOM 633 C C . TYR A 1 86 ? -10.530 19.410 18.135 1.00 89.44 86 TYR A C 1
ATOM 635 O O . TYR A 1 86 ? -10.943 20.465 17.648 1.00 89.44 86 TYR A O 1
ATOM 643 N N . GLY A 1 87 ? -11.358 18.514 18.675 1.00 91.94 87 GLY A N 1
ATOM 644 C CA . GLY A 1 87 ? -12.814 18.653 18.729 1.00 91.94 87 GLY A CA 1
ATOM 645 C C . GLY A 1 87 ? -13.546 18.237 17.447 1.00 91.94 87 GLY A C 1
ATOM 646 O O . GLY A 1 87 ? -12.970 17.705 16.495 1.00 91.94 87 GLY A O 1
ATOM 647 N N . GLU A 1 88 ? -14.852 18.512 17.422 1.00 91.75 88 GLU A N 1
ATOM 648 C CA . GLU A 1 88 ? -15.788 17.936 16.445 1.00 91.75 88 GLU A CA 1
ATOM 649 C C . GLU A 1 88 ? -15.616 18.475 15.018 1.00 91.75 88 GLU A C 1
ATOM 651 O O . GLU A 1 88 ? -15.716 17.717 14.050 1.00 91.75 88 GLU A O 1
ATOM 656 N N . LEU A 1 89 ? -15.332 19.775 14.860 1.00 94.00 89 LEU A N 1
ATOM 657 C CA . LEU A 1 89 ? -15.234 20.403 13.537 1.00 94.00 89 LEU A CA 1
ATOM 658 C C . LEU A 1 89 ? -14.023 19.877 12.733 1.00 94.00 89 LEU A C 1
ATOM 660 O O . LEU A 1 89 ? -14.221 19.450 11.592 1.00 94.00 89 LEU A O 1
ATOM 664 N N . PRO A 1 90 ? -12.788 19.836 13.277 1.00 92.12 90 PRO A N 1
ATOM 665 C CA . PRO A 1 90 ? -11.646 19.250 12.571 1.00 92.12 90 PRO A CA 1
ATOM 666 C C . PRO A 1 90 ? -11.802 17.749 12.313 1.00 92.12 90 PRO A C 1
ATOM 668 O O . PRO A 1 90 ? -11.410 17.268 11.249 1.00 92.12 90 PRO A O 1
ATOM 671 N N . ALA A 1 91 ? -12.427 17.013 13.236 1.00 92.00 91 ALA A N 1
ATOM 672 C CA . ALA A 1 91 ? -12.705 15.592 13.049 1.00 92.00 91 ALA A CA 1
ATOM 673 C C . ALA A 1 91 ? -13.695 15.347 11.898 1.00 92.00 91 ALA A C 1
ATOM 675 O O . ALA A 1 91 ? -13.489 14.451 11.076 1.00 92.00 91 ALA A O 1
ATOM 676 N N . PHE A 1 92 ? -14.741 16.172 11.784 1.00 92.56 92 PHE A N 1
ATOM 677 C CA . PHE A 1 92 ? -15.676 16.122 10.659 1.00 92.56 92 PHE A CA 1
ATOM 678 C C . PHE A 1 92 ? -14.988 16.429 9.323 1.00 92.56 92 PHE A C 1
ATOM 680 O O . PHE A 1 92 ? -15.197 15.706 8.350 1.00 92.56 92 PHE A O 1
ATOM 687 N N . LEU A 1 93 ? -14.135 17.459 9.275 1.00 94.38 93 LEU A N 1
ATOM 688 C CA . LEU A 1 93 ? -13.379 17.809 8.067 1.00 94.38 93 LEU A CA 1
ATOM 689 C C . LEU A 1 93 ? -12.435 16.685 7.628 1.00 94.38 93 LEU A C 1
ATOM 691 O O . LEU A 1 93 ? -12.354 16.398 6.435 1.00 94.38 93 LEU A O 1
ATOM 695 N N . TYR A 1 94 ? -11.774 16.015 8.575 1.00 92.19 94 TYR A N 1
ATOM 696 C CA . TYR A 1 94 ? -10.970 14.831 8.276 1.00 92.19 94 TYR A CA 1
ATOM 697 C C . TYR A 1 94 ? -11.823 13.715 7.663 1.00 92.19 94 TYR A C 1
ATOM 699 O O . TYR A 1 94 ? -11.455 13.157 6.633 1.00 92.19 94 TYR A O 1
ATOM 707 N N . LEU A 1 95 ? -12.985 13.408 8.251 1.00 91.81 95 LEU A N 1
ATOM 708 C CA . LEU A 1 95 ? -13.866 12.361 7.730 1.00 91.81 95 LEU A CA 1
ATOM 709 C C . LEU A 1 95 ? -14.388 12.701 6.325 1.00 91.81 95 LEU A C 1
ATOM 711 O O . LEU A 1 95 ? -14.488 11.814 5.473 1.00 91.81 95 LEU A O 1
ATOM 715 N N . TRP A 1 96 ? -14.701 13.975 6.086 1.00 94.81 96 TRP A N 1
ATOM 716 C CA . TRP A 1 96 ? -15.120 14.497 4.788 1.00 94.81 96 TRP A CA 1
ATOM 717 C C . TRP A 1 96 ? -14.033 14.310 3.725 1.00 94.81 96 TRP A C 1
ATOM 719 O O . TRP A 1 96 ? -14.294 13.704 2.685 1.00 94.81 96 TRP A O 1
ATOM 729 N N . ASP A 1 97 ? -12.808 14.764 4.001 1.00 94.81 97 ASP A N 1
ATOM 730 C CA . ASP A 1 97 ? -11.671 14.622 3.087 1.00 94.81 97 ASP A CA 1
ATOM 731 C C . ASP A 1 97 ? -11.314 13.149 2.845 1.00 94.81 97 ASP A C 1
ATOM 733 O O . ASP A 1 97 ? -11.182 12.709 1.699 1.00 94.81 97 ASP A O 1
ATOM 737 N N . ALA A 1 98 ? -11.267 12.348 3.911 1.00 92.44 98 ALA A N 1
ATOM 738 C CA . ALA A 1 98 ? -10.955 10.929 3.827 1.00 92.44 98 ALA A CA 1
ATOM 739 C C . ALA A 1 98 ? -11.929 10.189 2.894 1.00 92.44 98 ALA A C 1
ATOM 741 O O . ALA A 1 98 ? -11.497 9.449 2.008 1.00 92.44 98 ALA A O 1
ATOM 742 N N . ASN A 1 99 ? -13.240 10.409 3.047 1.00 92.06 99 ASN A N 1
ATOM 743 C CA . ASN A 1 99 ? -14.253 9.676 2.283 1.00 92.06 99 ASN A CA 1
ATOM 744 C C . ASN A 1 99 ? -14.481 10.219 0.869 1.00 92.06 99 ASN A C 1
ATOM 746 O O . ASN A 1 99 ? -14.780 9.432 -0.028 1.00 92.06 99 ASN A O 1
ATOM 750 N N . LEU A 1 100 ? -14.366 11.531 0.647 1.00 94.00 100 LEU A N 1
ATOM 751 C CA . LEU A 1 100 ? -14.689 12.134 -0.653 1.00 94.00 100 LEU A CA 1
ATOM 752 C C . LEU A 1 100 ? -13.481 12.397 -1.537 1.00 94.00 100 LEU A C 1
ATOM 754 O O . LEU A 1 100 ? -13.633 12.458 -2.757 1.00 94.00 100 LEU A O 1
ATOM 758 N N . VAL A 1 101 ? -12.296 12.541 -0.952 1.00 94.56 101 VAL A N 1
ATOM 759 C CA . VAL A 1 101 ? -11.077 12.860 -1.694 1.00 94.56 101 VAL A CA 1
ATOM 760 C C . VAL A 1 101 ? -10.121 11.683 -1.631 1.00 94.56 101 VAL A C 1
ATOM 762 O O . VAL A 1 101 ? -9.802 11.098 -2.668 1.00 94.56 101 VAL A O 1
ATOM 765 N N . PHE A 1 102 ? -9.693 11.283 -0.436 1.00 93.31 102 PHE A N 1
ATOM 766 C CA . PHE A 1 102 ? -8.576 10.354 -0.280 1.00 93.31 102 PHE A CA 1
ATOM 767 C C . PHE A 1 102 ? -8.902 8.925 -0.742 1.00 93.31 102 PHE A C 1
ATOM 769 O O . PHE A 1 102 ? -8.240 8.379 -1.632 1.00 93.31 102 PHE A O 1
ATOM 776 N N . VAL A 1 103 ? -9.945 8.310 -0.181 1.00 91.69 103 VAL A N 1
ATOM 777 C CA . VAL A 1 103 ? -10.368 6.940 -0.516 1.00 91.69 103 VAL A CA 1
ATOM 778 C C . VAL A 1 103 ? -10.746 6.779 -2.001 1.00 91.69 103 VAL A C 1
ATOM 780 O O . VAL A 1 103 ? -10.237 5.857 -2.644 1.00 91.69 103 VAL A O 1
ATOM 783 N N . PRO A 1 104 ? -11.573 7.644 -2.620 1.00 93.44 104 PRO A N 1
ATOM 784 C CA . PRO A 1 104 ? -11.903 7.488 -4.036 1.00 93.44 104 PRO A CA 1
ATOM 785 C C . PRO A 1 104 ? -10.700 7.745 -4.951 1.00 93.44 104 PRO A C 1
ATOM 787 O O . PRO A 1 104 ? -10.534 7.025 -5.938 1.00 93.44 104 PRO A O 1
ATOM 790 N N . SER A 1 105 ? -9.823 8.700 -4.618 1.00 94.38 105 SER A N 1
ATOM 791 C CA . SER A 1 105 ? -8.617 8.968 -5.414 1.00 94.38 105 SER A CA 1
ATOM 792 C C . SER A 1 105 ? -7.651 7.787 -5.398 1.00 94.38 105 SER A C 1
ATOM 794 O O . SER A 1 105 ? -7.156 7.377 -6.449 1.00 94.38 105 SER A O 1
ATOM 796 N N . THR A 1 106 ? -7.413 7.190 -4.229 1.00 91.25 106 THR A N 1
ATOM 797 C CA . THR A 1 106 ? -6.548 6.006 -4.107 1.00 91.25 106 THR A CA 1
ATOM 798 C C . THR A 1 106 ? -7.126 4.809 -4.864 1.00 91.25 106 THR A C 1
ATOM 800 O O . THR A 1 106 ? -6.401 4.161 -5.623 1.00 91.25 106 THR A O 1
ATOM 803 N N . ASN A 1 107 ? -8.437 4.570 -4.773 1.00 91.06 107 ASN A N 1
ATOM 804 C CA . ASN A 1 107 ? -9.119 3.529 -5.548 1.00 91.06 107 ASN A CA 1
ATOM 805 C C . ASN A 1 107 ? -9.015 3.758 -7.065 1.00 91.06 107 ASN A C 1
ATOM 807 O O . ASN A 1 107 ? -8.745 2.815 -7.813 1.00 91.06 107 ASN A O 1
ATOM 811 N N . ALA A 1 108 ? -9.167 5.001 -7.528 1.00 93.62 108 ALA A N 1
ATOM 812 C CA . ALA A 1 108 ? -9.029 5.351 -8.939 1.00 93.62 108 ALA A CA 1
ATOM 813 C C . ALA A 1 108 ? -7.600 5.123 -9.458 1.00 93.62 108 ALA A C 1
ATOM 815 O O . ALA A 1 108 ? -7.416 4.528 -10.522 1.00 93.62 108 ALA A O 1
ATOM 816 N N . ILE A 1 109 ? -6.581 5.535 -8.696 1.00 91.56 109 ILE A N 1
ATOM 817 C CA . ILE A 1 109 ? -5.169 5.316 -9.044 1.00 91.56 109 ILE A CA 1
ATOM 818 C C . ILE A 1 109 ? -4.866 3.816 -9.130 1.00 91.56 109 ILE A C 1
ATOM 820 O O . ILE A 1 109 ? -4.239 3.371 -10.095 1.00 91.56 109 ILE A O 1
ATOM 824 N N . MET A 1 110 ? -5.342 3.018 -8.169 1.00 89.62 110 MET A N 1
ATOM 825 C CA . MET A 1 110 ? -5.160 1.564 -8.185 1.00 89.62 110 MET A CA 1
ATOM 826 C C . MET A 1 110 ? -5.828 0.913 -9.402 1.00 89.62 110 MET A C 1
ATOM 828 O O . MET A 1 110 ? -5.208 0.076 -10.061 1.00 89.62 110 MET A O 1
ATOM 832 N N . ALA A 1 111 ? -7.049 1.322 -9.752 1.00 92.06 111 ALA A N 1
ATOM 833 C CA . ALA A 1 111 ? -7.765 0.792 -10.911 1.00 92.06 111 ALA A CA 1
ATOM 834 C C . ALA A 1 111 ? -7.104 1.169 -12.246 1.00 92.06 111 ALA A C 1
ATOM 836 O O . ALA A 1 111 ? -6.980 0.329 -13.137 1.00 92.06 111 ALA A O 1
ATOM 837 N N . LEU A 1 112 ? -6.624 2.408 -12.385 1.00 91.88 112 LEU A N 1
ATOM 838 C CA . LEU A 1 112 ? -5.862 2.842 -13.561 1.00 91.88 112 LEU A CA 1
ATOM 839 C C . LEU A 1 112 ? -4.547 2.077 -13.690 1.00 91.88 112 LEU A C 1
ATOM 841 O O . LEU A 1 112 ? -4.168 1.653 -14.780 1.00 91.88 112 LEU A O 1
ATOM 845 N N . THR A 1 113 ? -3.870 1.862 -12.566 1.00 89.56 113 THR A N 1
ATOM 846 C CA . THR A 1 113 ? -2.646 1.067 -12.514 1.00 89.56 113 THR A CA 1
ATOM 847 C C . THR A 1 113 ? -2.920 -0.367 -12.957 1.00 89.56 113 THR A C 1
ATOM 849 O O . THR A 1 113 ? -2.186 -0.899 -13.785 1.00 89.56 113 THR A O 1
ATOM 852 N N . PHE A 1 114 ? -4.001 -0.983 -12.478 1.00 88.56 114 PHE A N 1
ATOM 853 C CA . PHE A 1 114 ? -4.425 -2.314 -12.910 1.00 88.56 114 PHE A CA 1
ATOM 854 C C . PHE A 1 114 ? -4.704 -2.372 -14.417 1.00 88.56 114 PHE A C 1
ATOM 856 O O . PHE A 1 114 ? -4.173 -3.246 -15.101 1.00 88.56 114 PHE A O 1
ATOM 863 N N . ALA A 1 115 ? -5.454 -1.402 -14.949 1.00 91.00 115 ALA A N 1
ATOM 864 C CA . ALA A 1 115 ? -5.726 -1.308 -16.379 1.00 91.00 115 ALA A CA 1
ATOM 865 C C . ALA A 1 115 ? -4.425 -1.220 -17.195 1.00 91.00 115 ALA A C 1
ATOM 867 O O . ALA A 1 115 ? -4.262 -1.964 -18.158 1.00 91.00 115 ALA A O 1
ATOM 868 N N . ASN A 1 116 ? -3.467 -0.386 -16.781 1.00 87.88 116 ASN A N 1
ATOM 869 C CA . ASN A 1 116 ? -2.168 -0.264 -17.451 1.00 87.88 116 ASN A CA 1
ATOM 870 C C . ASN A 1 116 ? -1.375 -1.578 -17.429 1.00 87.88 116 ASN A C 1
ATOM 872 O O . ASN A 1 116 ? -0.867 -1.996 -18.465 1.00 87.88 116 ASN A O 1
ATOM 876 N N . ASN A 1 117 ? -1.322 -2.256 -16.278 1.00 86.56 117 ASN A N 1
ATOM 877 C CA . ASN A 1 117 ? -0.575 -3.509 -16.129 1.00 86.56 117 ASN A CA 1
ATOM 878 C C . ASN A 1 117 ? -1.159 -4.666 -16.960 1.00 86.56 117 ASN A C 1
ATOM 880 O O . ASN A 1 117 ? -0.417 -5.566 -17.341 1.00 86.56 117 ASN A O 1
ATOM 884 N N . ILE A 1 118 ? -2.464 -4.658 -17.254 1.00 87.44 118 ILE A N 1
ATOM 885 C CA . ILE A 1 118 ? -3.098 -5.648 -18.144 1.00 87.44 118 ILE A CA 1
ATOM 886 C C . ILE A 1 118 ? -2.903 -5.283 -19.613 1.00 87.44 118 ILE A C 1
ATOM 888 O O . ILE A 1 118 ? -2.661 -6.147 -20.450 1.00 87.44 118 ILE A O 1
ATOM 892 N N . LEU A 1 119 ? -3.031 -4.001 -19.937 1.00 86.31 119 LEU A N 1
ATOM 893 C CA . LEU A 1 119 ? -3.055 -3.525 -21.312 1.00 86.31 119 LEU A CA 1
ATOM 894 C C . LEU A 1 119 ? -1.667 -3.494 -21.965 1.00 86.31 119 LEU A C 1
ATOM 896 O O . LEU A 1 119 ? -1.556 -3.825 -23.145 1.00 86.31 119 LEU A O 1
ATOM 900 N N . GLU A 1 120 ? -0.619 -3.145 -21.214 1.00 84.44 120 GLU A N 1
ATOM 901 C CA . GLU A 1 120 ? 0.770 -3.127 -21.701 1.00 84.44 120 GLU A CA 1
ATOM 902 C C . GLU A 1 120 ? 1.238 -4.463 -22.313 1.00 84.44 120 GLU A C 1
ATOM 904 O O . GLU A 1 120 ? 1.750 -4.441 -23.434 1.00 84.44 120 GLU A O 1
ATOM 909 N N . PRO A 1 121 ? 1.060 -5.632 -21.663 1.00 84.19 121 PRO A N 1
ATOM 910 C CA . PRO A 1 121 ? 1.484 -6.905 -22.246 1.00 84.19 121 PRO A CA 1
ATOM 911 C C . PRO A 1 121 ? 0.589 -7.393 -23.396 1.00 84.19 121 PRO A C 1
ATOM 913 O O . PRO A 1 121 ? 1.072 -8.123 -24.258 1.00 84.19 121 PRO A O 1
ATOM 916 N N . ILE A 1 122 ? -0.696 -7.016 -23.433 1.00 85.31 122 ILE A N 1
ATOM 917 C CA . ILE A 1 122 ? -1.636 -7.456 -24.482 1.00 85.31 122 ILE A CA 1
ATOM 918 C C . ILE A 1 122 ? -1.416 -6.675 -25.785 1.00 85.31 122 ILE A C 1
ATOM 920 O O . ILE A 1 122 ? -1.504 -7.248 -26.871 1.00 85.31 122 ILE A O 1
ATOM 924 N N . PHE A 1 123 ? -1.095 -5.382 -25.694 1.00 83.81 123 PHE A N 1
ATOM 925 C CA . PHE A 1 123 ? -0.891 -4.504 -26.849 1.00 83.81 123 PHE A CA 1
ATOM 926 C C . PHE A 1 123 ? 0.485 -3.816 -26.811 1.00 83.81 123 PHE A C 1
ATOM 928 O O . PHE A 1 123 ? 0.558 -2.589 -26.731 1.00 83.81 123 PHE A O 1
ATOM 935 N N . PRO A 1 124 ? 1.595 -4.569 -26.928 1.00 76.62 124 PRO A N 1
ATOM 936 C CA . PRO A 1 124 ? 2.943 -4.031 -26.725 1.00 76.62 124 PRO A CA 1
ATOM 937 C C . PRO A 1 124 ? 3.366 -2.980 -27.765 1.00 76.62 124 PRO A C 1
ATOM 939 O O . PRO A 1 124 ? 4.229 -2.155 -27.483 1.00 76.62 124 PRO A O 1
ATOM 942 N N . ASN A 1 125 ? 2.760 -2.991 -28.958 1.00 79.69 125 ASN A N 1
ATOM 943 C CA . ASN A 1 125 ? 3.144 -2.131 -30.085 1.00 79.69 125 ASN A CA 1
ATOM 944 C C . ASN A 1 125 ? 2.045 -1.141 -30.512 1.00 79.69 125 ASN A C 1
ATOM 946 O O . ASN A 1 125 ? 2.171 -0.517 -31.564 1.00 79.69 125 ASN A O 1
ATOM 950 N N . CYS A 1 126 ? 0.956 -1.014 -29.747 1.00 78.94 126 CYS A N 1
ATOM 951 C CA . CYS A 1 126 ? -0.161 -0.139 -30.104 1.00 78.94 126 CYS A CA 1
ATOM 952 C C . CYS A 1 126 ? -0.292 1.010 -29.092 1.00 78.94 126 CYS A C 1
ATOM 954 O O . CYS A 1 126 ? -0.331 0.747 -27.888 1.00 78.94 126 CYS A O 1
ATOM 956 N N . PRO A 1 127 ? -0.386 2.280 -29.530 1.00 76.50 127 PRO A N 1
ATOM 957 C CA . PRO A 1 127 ? -0.713 3.377 -28.632 1.00 76.50 127 PRO A CA 1
ATOM 958 C C . PRO A 1 127 ? -2.150 3.210 -28.127 1.00 76.50 127 PRO A C 1
ATOM 960 O O . PRO A 1 127 ? -3.120 3.387 -28.859 1.00 76.50 127 PRO A O 1
ATOM 963 N N . ILE A 1 128 ? -2.285 2.835 -26.857 1.00 81.00 128 ILE A N 1
ATOM 964 C CA . ILE A 1 128 ? -3.588 2.608 -26.230 1.00 81.00 128 ILE A CA 1
ATOM 965 C C . ILE A 1 128 ? -4.204 3.947 -25.846 1.00 81.00 128 ILE A C 1
ATOM 967 O O . ILE A 1 128 ? -3.657 4.649 -24.989 1.00 81.00 128 ILE A O 1
ATOM 971 N N . ASP A 1 129 ? -5.357 4.249 -26.440 1.00 86.56 129 ASP A N 1
ATOM 972 C CA . ASP A 1 129 ? -6.135 5.455 -26.166 1.00 86.56 129 ASP A CA 1
ATOM 973 C C . ASP A 1 129 ? -6.411 5.607 -24.650 1.00 86.56 129 ASP A C 1
ATOM 975 O O . ASP A 1 129 ? -6.865 4.649 -24.002 1.00 86.56 129 ASP A O 1
ATOM 979 N N . PRO A 1 130 ? -6.145 6.784 -24.042 1.00 86.81 130 PRO A N 1
ATOM 980 C CA . PRO A 1 130 ? -6.495 7.061 -22.651 1.00 86.81 130 PRO A CA 1
ATOM 981 C C . PRO A 1 130 ? -7.961 6.775 -22.306 1.00 86.81 130 PRO A C 1
ATOM 983 O O . PRO A 1 130 ? -8.239 6.415 -21.158 1.00 86.81 130 PRO A O 1
ATOM 986 N N . MET A 1 131 ? -8.897 6.894 -23.254 1.00 89.50 131 MET A N 1
ATOM 987 C CA . MET A 1 131 ? -10.302 6.567 -22.998 1.00 89.50 131 MET A CA 1
ATOM 988 C C . MET A 1 131 ? -10.496 5.074 -22.695 1.00 89.50 131 MET A C 1
ATOM 990 O O . MET A 1 131 ? -11.158 4.726 -21.718 1.00 89.50 131 MET A O 1
ATOM 994 N N . CYS A 1 132 ? -9.842 4.186 -23.449 1.00 87.94 132 CYS A N 1
ATOM 995 C CA . CYS A 1 132 ? -9.889 2.739 -23.218 1.00 87.94 132 CYS A CA 1
ATOM 996 C C . CYS A 1 132 ? -9.358 2.359 -21.828 1.00 87.94 132 CYS A C 1
ATOM 998 O O . CYS A 1 132 ? -9.972 1.558 -21.122 1.00 87.94 132 CYS A O 1
ATOM 1000 N N . ARG A 1 133 ? -8.250 2.980 -21.396 1.00 89.06 133 ARG A N 1
ATOM 1001 C CA . ARG A 1 133 ? -7.673 2.759 -20.056 1.00 89.06 133 ARG A CA 1
ATOM 1002 C C . ARG A 1 133 ? -8.657 3.152 -18.952 1.00 89.06 133 ARG A C 1
ATOM 1004 O O . ARG A 1 133 ? -8.845 2.400 -17.997 1.00 89.06 133 ARG A O 1
ATOM 1011 N N . LYS A 1 134 ? -9.316 4.306 -19.103 1.00 92.94 134 LYS A N 1
ATOM 1012 C CA . LYS A 1 134 ? -10.324 4.802 -18.152 1.00 92.94 134 LYS A CA 1
ATOM 1013 C C . LYS A 1 134 ? -11.561 3.908 -18.103 1.00 92.94 134 LYS A C 1
ATOM 1015 O O . LYS A 1 134 ? -12.042 3.630 -17.010 1.00 92.94 134 LYS A O 1
ATOM 1020 N N . LEU A 1 135 ? -12.044 3.424 -19.248 1.00 93.56 135 LEU A N 1
ATOM 1021 C CA . LEU A 1 135 ? -13.195 2.517 -19.310 1.00 93.56 135 LEU A CA 1
ATOM 1022 C C . LEU A 1 135 ? -12.914 1.188 -18.602 1.00 93.56 135 LEU A C 1
ATOM 1024 O O . LEU A 1 135 ? -13.743 0.729 -17.821 1.00 93.56 135 LEU A O 1
ATOM 1028 N N . ILE A 1 136 ? -11.731 0.602 -18.808 1.00 93.38 136 ILE A N 1
ATOM 1029 C CA . ILE A 1 136 ? -11.334 -0.640 -18.129 1.00 93.38 136 ILE A CA 1
ATOM 1030 C C . ILE A 1 136 ? -11.176 -0.417 -16.623 1.00 93.38 136 ILE A C 1
ATOM 1032 O O . ILE A 1 136 ? -11.644 -1.235 -15.830 1.00 93.38 136 ILE A O 1
ATOM 1036 N N . ALA A 1 137 ? -10.572 0.700 -16.210 1.00 93.50 137 ALA A N 1
ATOM 1037 C CA . ALA A 1 137 ? -10.470 1.057 -14.798 1.00 93.50 137 ALA A CA 1
ATOM 1038 C C . ALA A 1 137 ? -11.857 1.231 -14.152 1.00 93.50 137 ALA A C 1
ATOM 1040 O O . ALA A 1 137 ? -12.114 0.658 -13.095 1.00 93.50 137 ALA A O 1
ATOM 1041 N N . ALA A 1 138 ? -12.775 1.947 -14.808 1.00 94.38 138 ALA A N 1
ATOM 1042 C CA . ALA A 1 138 ? -14.145 2.133 -14.334 1.00 94.38 138 ALA A CA 1
ATOM 1043 C C . ALA A 1 138 ? -14.905 0.801 -14.235 1.00 94.38 138 ALA A C 1
ATOM 1045 O O . ALA A 1 138 ? -15.489 0.506 -13.195 1.00 94.38 138 ALA A O 1
ATOM 1046 N N . ALA A 1 139 ? -14.828 -0.043 -15.270 1.00 94.94 139 ALA A N 1
ATOM 1047 C CA . ALA A 1 139 ? -15.431 -1.374 -15.266 1.00 94.94 139 ALA A CA 1
ATOM 1048 C C . ALA A 1 139 ? -14.884 -2.245 -14.125 1.00 94.94 139 ALA A C 1
ATOM 1050 O O . ALA A 1 139 ? -15.650 -2.927 -13.448 1.00 94.94 139 ALA A O 1
ATOM 1051 N N . THR A 1 140 ? -13.575 -2.168 -13.865 1.00 93.06 140 THR A N 1
ATOM 1052 C CA . THR A 1 140 ? -12.922 -2.874 -12.756 1.00 93.06 140 THR A CA 1
ATOM 1053 C C . THR A 1 140 ? -13.472 -2.407 -11.409 1.00 93.06 140 THR A C 1
ATOM 1055 O O . THR A 1 140 ? -13.866 -3.238 -10.596 1.00 93.06 140 THR A O 1
ATOM 1058 N N . ILE A 1 141 ? -13.569 -1.093 -11.176 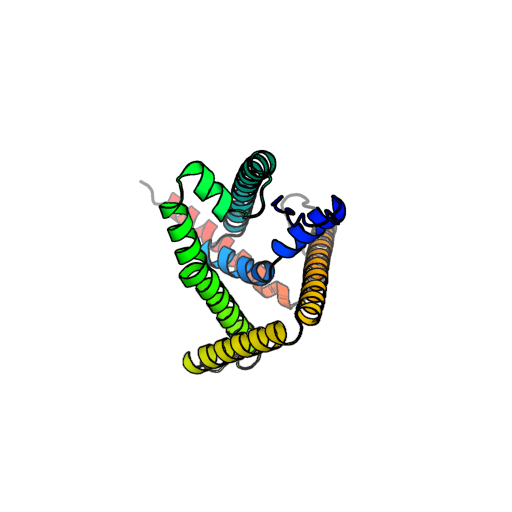1.00 93.94 141 ILE A N 1
ATOM 1059 C CA . ILE A 1 141 ? -14.132 -0.546 -9.930 1.00 93.94 141 ILE A CA 1
ATOM 1060 C C . ILE A 1 141 ? -15.582 -1.002 -9.746 1.00 93.94 141 ILE A C 1
ATOM 1062 O O . ILE A 1 141 ? -15.923 -1.511 -8.682 1.00 93.94 141 ILE A O 1
ATOM 1066 N N . CYS A 1 142 ? -16.426 -0.866 -10.773 1.00 94.56 142 CYS A N 1
ATOM 1067 C CA . CYS A 1 142 ? -17.828 -1.283 -10.710 1.00 94.56 142 CYS A CA 1
ATOM 1068 C C . CYS A 1 142 ? -17.969 -2.783 -10.426 1.00 94.56 142 CYS A C 1
ATOM 1070 O O . CYS A 1 142 ? -18.801 -3.180 -9.613 1.00 94.56 142 CYS A O 1
ATOM 1072 N N . PHE A 1 143 ? -17.134 -3.613 -11.051 1.00 92.94 143 PHE A N 1
ATOM 1073 C CA . PHE A 1 143 ? -17.128 -5.056 -10.841 1.00 92.94 143 PHE A CA 1
ATOM 1074 C C . PHE A 1 143 ? -16.715 -5.433 -9.414 1.00 92.94 143 PHE A C 1
ATOM 1076 O O . PHE A 1 143 ? -17.409 -6.213 -8.761 1.00 92.94 143 PHE A O 1
ATOM 1083 N N . LEU A 1 144 ? -15.630 -4.849 -8.891 1.00 90.25 144 LEU A N 1
ATOM 1084 C CA . LEU A 1 144 ? -15.208 -5.092 -7.509 1.00 90.25 144 LEU A CA 1
ATOM 1085 C C . LEU A 1 144 ? -16.245 -4.580 -6.504 1.00 90.25 144 LEU A C 1
ATOM 1087 O O . LEU A 1 144 ? -16.520 -5.264 -5.520 1.00 90.25 144 LEU A O 1
ATOM 1091 N N . ALA A 1 145 ? -16.846 -3.415 -6.755 1.00 92.00 145 ALA A N 1
ATOM 1092 C CA . ALA A 1 145 ? -17.907 -2.871 -5.914 1.00 92.00 145 ALA A CA 1
ATOM 1093 C C . ALA A 1 145 ? -19.133 -3.795 -5.887 1.00 92.00 145 ALA A C 1
ATOM 1095 O O . ALA A 1 145 ? -19.677 -4.052 -4.816 1.00 92.00 145 ALA A O 1
ATOM 1096 N N . PHE A 1 146 ? -19.524 -4.348 -7.038 1.00 93.56 146 PHE A N 1
ATOM 1097 C CA . PHE A 1 146 ? -20.620 -5.310 -7.138 1.00 93.56 146 PHE A CA 1
ATOM 1098 C C . PHE A 1 146 ? -20.339 -6.593 -6.347 1.00 93.56 146 PHE A C 1
ATOM 1100 O O . PHE A 1 146 ? -21.181 -7.020 -5.560 1.00 93.56 146 PHE A O 1
ATOM 1107 N N . ILE A 1 147 ? -19.145 -7.180 -6.491 1.00 90.06 147 ILE A N 1
ATOM 1108 C CA . ILE A 1 147 ? -18.753 -8.372 -5.720 1.00 90.06 147 ILE A CA 1
ATOM 1109 C C . ILE A 1 147 ? -18.773 -8.071 -4.222 1.00 90.06 147 ILE A C 1
ATOM 1111 O O . ILE A 1 147 ? -19.304 -8.859 -3.440 1.00 90.06 147 ILE A O 1
ATOM 1115 N N . ASN A 1 148 ? -18.232 -6.919 -3.825 1.00 90.31 148 ASN A N 1
ATOM 1116 C CA . ASN A 1 148 ? -18.189 -6.519 -2.427 1.00 90.31 148 ASN A CA 1
ATOM 1117 C C . ASN A 1 148 ? -19.586 -6.273 -1.839 1.00 90.31 148 ASN A C 1
ATOM 1119 O O . ASN A 1 148 ? -19.808 -6.571 -0.670 1.00 90.31 148 ASN A O 1
AT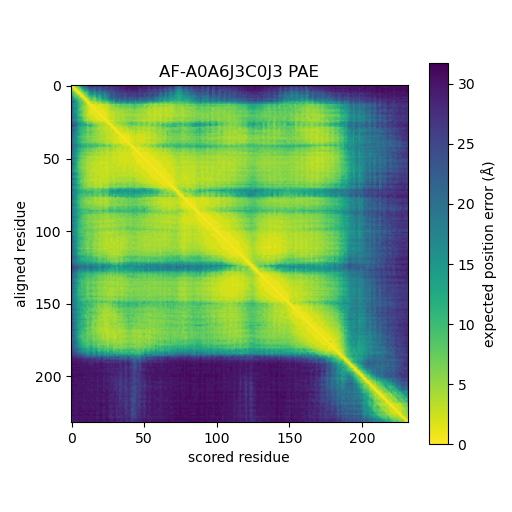OM 1123 N N . ALA A 1 149 ? -20.531 -5.775 -2.641 1.00 91.00 149 ALA A N 1
ATOM 1124 C CA . ALA A 1 149 ? -21.924 -5.614 -2.235 1.00 91.00 149 ALA A CA 1
ATOM 1125 C C . ALA A 1 149 ? -22.683 -6.952 -2.152 1.00 91.00 149 ALA A C 1
ATOM 1127 O O . ALA A 1 149 ? -23.589 -7.081 -1.332 1.00 91.00 149 ALA A O 1
ATOM 1128 N N . TYR A 1 150 ? -22.325 -7.937 -2.982 1.00 92.50 150 TYR A N 1
ATOM 1129 C CA . TYR A 1 150 ? -22.987 -9.243 -3.020 1.00 92.50 150 TYR A CA 1
ATOM 1130 C C . TYR A 1 150 ? -22.538 -10.173 -1.885 1.00 92.50 150 TYR A C 1
ATOM 1132 O O . TYR A 1 150 ? -23.375 -10.720 -1.169 1.00 92.50 150 TYR A O 1
ATOM 1140 N N . ASP A 1 151 ? -21.227 -10.363 -1.706 1.00 88.38 151 ASP A N 1
ATOM 1141 C CA . ASP A 1 151 ? -20.691 -11.190 -0.622 1.00 88.38 151 ASP A CA 1
ATOM 1142 C C . ASP A 1 151 ? -19.309 -10.707 -0.164 1.00 88.38 151 ASP A C 1
ATOM 1144 O O . ASP A 1 151 ? -18.265 -11.026 -0.743 1.00 88.38 151 ASP A O 1
ATOM 1148 N N . VAL A 1 152 ? -19.300 -9.997 0.963 1.00 85.44 152 VAL A N 1
ATOM 1149 C CA . VAL A 1 152 ? -18.073 -9.527 1.617 1.00 85.44 152 VAL A CA 1
ATOM 1150 C C . VAL A 1 152 ? -17.170 -10.699 2.019 1.00 85.44 152 VAL A C 1
ATOM 1152 O O . VAL A 1 152 ? -15.947 -10.584 1.943 1.00 85.44 152 VAL A O 1
ATOM 1155 N N . LYS A 1 153 ? -17.727 -11.863 2.391 1.00 83.06 153 LYS A N 1
ATOM 1156 C CA . LYS A 1 153 ? -16.921 -13.028 2.795 1.00 83.06 153 LYS A CA 1
ATOM 1157 C C . LYS A 1 153 ? -16.147 -13.596 1.614 1.00 83.06 153 LYS A C 1
ATOM 1159 O O . LYS A 1 153 ? -15.008 -14.031 1.794 1.00 83.06 153 LYS A O 1
ATOM 1164 N N . PHE A 1 154 ? -16.741 -13.599 0.422 1.00 82.81 154 PHE A N 1
ATOM 1165 C CA . PHE A 1 154 ? -16.046 -13.993 -0.799 1.00 82.81 154 PHE A CA 1
ATOM 1166 C C . PHE A 1 154 ? -14.892 -13.030 -1.105 1.00 82.81 154 PHE A C 1
ATOM 1168 O O . PHE A 1 154 ? -13.761 -13.487 -1.286 1.00 82.81 154 PHE A O 1
ATOM 1175 N N . THR A 1 155 ? -15.134 -11.716 -1.045 1.00 82.00 155 THR A N 1
ATOM 1176 C CA . THR A 1 155 ? -14.096 -10.686 -1.221 1.00 82.00 155 THR A CA 1
ATOM 1177 C C . THR A 1 155 ? -12.933 -10.877 -0.250 1.00 82.00 155 THR A C 1
ATOM 1179 O O . THR A 1 155 ? -11.778 -10.918 -0.674 1.00 82.00 155 THR A O 1
ATOM 1182 N N . THR A 1 156 ? -13.211 -11.083 1.043 1.00 79.62 156 THR A N 1
ATOM 1183 C CA . THR A 1 156 ? -12.169 -11.307 2.057 1.00 79.62 156 THR A CA 1
ATOM 1184 C C . THR A 1 156 ? -11.350 -12.569 1.777 1.00 79.62 156 THR A C 1
ATOM 1186 O O . THR A 1 156 ? -10.128 -12.547 1.913 1.00 79.62 156 THR A O 1
ATOM 1189 N N . ARG A 1 157 ? -11.974 -13.674 1.338 1.00 80.88 157 ARG A N 1
ATOM 1190 C CA . ARG A 1 157 ? -11.227 -14.892 0.967 1.00 80.88 157 ARG A CA 1
ATOM 1191 C C . ARG A 1 157 ? -10.300 -14.645 -0.219 1.00 80.88 157 ARG A C 1
ATOM 1193 O O . ARG A 1 157 ? -9.137 -15.038 -0.163 1.00 80.88 157 ARG A O 1
ATOM 1200 N N . VAL A 1 158 ? -10.795 -13.987 -1.266 1.00 82.88 158 VAL A N 1
ATOM 1201 C CA . VAL A 1 158 ? -10.0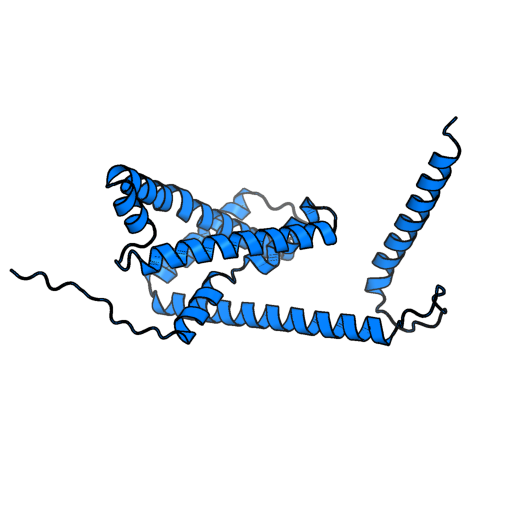04 -13.648 -2.458 1.00 82.88 158 VAL A CA 1
ATOM 1202 C C . VAL A 1 158 ? -8.827 -12.740 -2.087 1.00 82.88 158 VAL A C 1
ATOM 1204 O O . VAL A 1 158 ? -7.694 -12.997 -2.498 1.00 82.88 158 VAL A O 1
ATOM 1207 N N . GLN A 1 159 ? -9.058 -11.730 -1.247 1.00 81.69 159 GLN A N 1
ATOM 1208 C CA . GLN A 1 159 ? -8.011 -10.845 -0.741 1.00 81.69 159 GLN A CA 1
ATOM 1209 C C . GLN A 1 159 ? -6.938 -11.607 0.050 1.00 81.69 159 GLN A C 1
ATOM 1211 O O . GLN A 1 159 ? -5.748 -11.395 -0.188 1.00 81.69 159 GLN A O 1
ATOM 1216 N N . ASN A 1 160 ? -7.336 -12.535 0.925 1.00 81.00 160 ASN A N 1
ATOM 1217 C CA . ASN A 1 160 ? -6.396 -13.367 1.678 1.00 81.00 160 ASN A CA 1
ATOM 1218 C C . ASN A 1 160 ? -5.535 -14.233 0.747 1.00 81.00 160 ASN A C 1
ATOM 1220 O O . ASN A 1 160 ? -4.321 -14.312 0.928 1.00 81.00 160 ASN A O 1
ATOM 1224 N N . VAL A 1 161 ? -6.124 -14.836 -0.290 1.00 85.44 161 VAL A N 1
ATOM 1225 C CA . VAL A 1 161 ? -5.368 -15.614 -1.288 1.00 85.44 161 VAL A CA 1
ATOM 1226 C C . VAL A 1 161 ? -4.347 -14.733 -2.012 1.00 85.44 161 VAL A C 1
ATOM 1228 O O . VAL A 1 161 ? -3.186 -15.127 -2.151 1.00 85.44 161 VAL A O 1
ATOM 1231 N N . PHE A 1 162 ? -4.730 -13.522 -2.429 1.00 82.56 162 PHE A N 1
ATOM 1232 C CA . PHE A 1 162 ? -3.795 -12.582 -3.053 1.00 82.56 162 PHE A CA 1
ATOM 1233 C C . PHE A 1 162 ? -2.669 -12.163 -2.111 1.00 82.56 162 PHE A C 1
ATOM 1235 O O . PHE A 1 162 ? -1.523 -12.075 -2.546 1.00 82.56 162 PHE A O 1
ATOM 1242 N N . MET A 1 163 ? -2.965 -11.937 -0.833 1.00 81.81 163 MET A N 1
ATOM 1243 C CA . MET A 1 163 ? -1.958 -11.636 0.181 1.00 81.81 163 MET A CA 1
ATOM 1244 C C . MET A 1 163 ? -0.934 -12.772 0.302 1.00 81.81 163 MET A C 1
ATOM 1246 O O . MET A 1 163 ? 0.264 -12.529 0.146 1.00 81.81 163 MET A O 1
ATOM 1250 N N . PHE A 1 164 ? -1.383 -14.014 0.515 1.00 84.62 164 PHE A N 1
ATOM 1251 C CA . PHE A 1 164 ? -0.481 -15.167 0.623 1.00 84.62 164 PHE A CA 1
ATOM 1252 C C . PHE A 1 164 ? 0.350 -15.362 -0.647 1.00 84.62 164 PHE A C 1
ATOM 1254 O O . PHE A 1 164 ? 1.561 -15.575 -0.570 1.00 84.62 164 PHE A O 1
ATOM 1261 N N . THR A 1 165 ? -0.276 -15.212 -1.817 1.00 86.12 165 THR A N 1
ATOM 1262 C CA . THR A 1 165 ? 0.409 -15.309 -3.112 1.00 86.12 165 THR A CA 1
ATOM 1263 C C . THR A 1 165 ? 1.522 -14.266 -3.219 1.00 86.12 165 THR A C 1
ATOM 1265 O O . THR A 1 165 ? 2.660 -14.612 -3.533 1.00 86.12 165 THR A O 1
ATOM 1268 N N . LYS A 1 166 ? 1.244 -13.001 -2.887 1.00 83.44 166 LYS A N 1
ATOM 1269 C CA . LYS A 1 166 ? 2.241 -11.919 -2.935 1.00 83.44 166 LYS A CA 1
ATOM 1270 C C . LYS A 1 166 ? 3.403 -12.155 -1.971 1.00 83.44 166 LYS A C 1
ATOM 1272 O O . LYS A 1 166 ? 4.554 -12.006 -2.373 1.00 83.44 166 LYS A O 1
ATOM 1277 N N . ILE A 1 167 ? 3.120 -12.566 -0.734 1.00 85.88 167 ILE A N 1
ATOM 1278 C CA . ILE A 1 167 ? 4.157 -12.870 0.265 1.00 85.88 167 ILE A CA 1
ATOM 1279 C C . ILE A 1 167 ? 5.041 -14.026 -0.216 1.00 85.88 167 ILE A C 1
ATOM 1281 O O . ILE A 1 167 ? 6.267 -13.934 -0.153 1.00 85.88 167 ILE A O 1
ATOM 1285 N N . SER A 1 168 ? 4.438 -15.084 -0.765 1.00 86.75 168 SER A N 1
ATOM 1286 C CA . SER A 1 168 ? 5.192 -16.215 -1.313 1.00 86.75 168 SER A CA 1
ATOM 1287 C C . SER A 1 168 ? 6.087 -15.801 -2.488 1.00 86.75 168 SER A C 1
ATOM 1289 O O . SER A 1 168 ? 7.253 -16.188 -2.536 1.00 86.75 168 SER A O 1
ATOM 1291 N N . ALA A 1 169 ? 5.595 -14.939 -3.384 1.00 88.69 169 ALA A N 1
ATOM 1292 C CA . ALA A 1 169 ? 6.370 -14.423 -4.508 1.00 88.69 169 ALA A CA 1
ATOM 1293 C C . ALA A 1 169 ? 7.583 -13.600 -4.044 1.00 88.69 169 ALA A C 1
ATOM 1295 O O . ALA A 1 169 ? 8.680 -13.776 -4.573 1.00 88.69 169 ALA A O 1
ATOM 1296 N N . LEU A 1 170 ? 7.423 -12.756 -3.018 1.00 88.06 170 LEU A N 1
ATOM 1297 C CA . LEU A 1 170 ? 8.543 -12.018 -2.422 1.00 88.06 170 LEU A CA 1
ATOM 1298 C C . LEU A 1 170 ? 9.593 -12.959 -1.829 1.00 88.06 170 LEU A C 1
ATOM 1300 O O . LEU A 1 170 ? 10.787 -12.766 -2.055 1.00 88.06 170 LEU A O 1
ATOM 1304 N N . PHE A 1 171 ? 9.160 -14.004 -1.125 1.00 89.00 171 PHE A N 1
ATOM 1305 C CA . PHE A 1 171 ? 10.069 -14.991 -0.548 1.00 89.00 171 PHE A CA 1
ATOM 1306 C C . PHE A 1 171 ? 10.892 -15.711 -1.628 1.00 89.00 171 PHE A C 1
ATOM 1308 O O . PHE A 1 171 ? 12.110 -15.843 -1.501 1.00 89.00 171 PHE A O 1
ATOM 1315 N N . VAL A 1 172 ? 10.253 -16.091 -2.740 1.00 91.19 172 VAL A N 1
ATOM 1316 C CA . VAL A 1 172 ? 10.930 -16.693 -3.900 1.00 91.19 172 VAL A CA 1
ATOM 1317 C C . VAL A 1 172 ? 11.957 -15.737 -4.509 1.00 91.19 172 VAL A C 1
ATOM 1319 O O . VAL A 1 172 ? 13.078 -16.159 -4.786 1.00 91.19 172 VAL A O 1
ATOM 1322 N N . ILE A 1 173 ? 11.617 -14.456 -4.686 1.00 89.69 173 ILE A N 1
ATOM 1323 C CA . ILE A 1 173 ? 12.539 -13.447 -5.234 1.00 89.69 173 ILE A CA 1
ATOM 1324 C C . ILE A 1 173 ? 13.770 -13.280 -4.335 1.00 89.69 173 ILE A C 1
ATOM 1326 O O . ILE A 1 173 ? 14.892 -13.239 -4.840 1.00 89.69 173 ILE A O 1
ATOM 1330 N N . ILE A 1 174 ? 13.583 -13.234 -3.012 1.00 90.06 174 ILE A N 1
ATOM 1331 C CA . ILE A 1 174 ? 14.685 -13.119 -2.047 1.00 90.06 174 ILE A CA 1
ATOM 1332 C C . ILE A 1 174 ? 15.608 -14.339 -2.138 1.00 90.06 174 ILE A C 1
ATOM 1334 O O . ILE A 1 174 ? 16.819 -14.179 -2.289 1.00 90.06 174 ILE A O 1
ATOM 1338 N N . ILE A 1 175 ? 15.053 -15.555 -2.108 1.00 92.88 175 ILE A N 1
ATOM 1339 C CA . ILE A 1 175 ? 15.845 -16.791 -2.198 1.00 92.88 175 ILE A CA 1
ATOM 1340 C C . ILE A 1 175 ? 16.582 -16.864 -3.537 1.00 92.88 175 ILE A C 1
ATOM 1342 O O . ILE A 1 175 ? 17.780 -17.147 -3.564 1.00 92.88 175 ILE A O 1
ATOM 1346 N N . ALA A 1 176 ? 15.905 -16.572 -4.649 1.00 90.94 176 ALA A N 1
ATOM 1347 C CA . ALA A 1 176 ? 16.519 -16.544 -5.973 1.00 90.94 176 ALA A CA 1
ATOM 1348 C C . ALA A 1 176 ? 17.667 -15.526 -6.049 1.00 90.94 176 ALA A C 1
ATOM 1350 O O . ALA A 1 176 ? 18.733 -15.851 -6.575 1.00 90.94 176 ALA A O 1
ATOM 1351 N N . GLY A 1 177 ? 17.486 -14.335 -5.474 1.00 89.06 177 GLY A N 1
ATOM 1352 C CA . GLY A 1 177 ? 18.520 -13.307 -5.379 1.00 89.06 177 GLY A CA 1
ATOM 1353 C C . GLY A 1 177 ? 19.736 -13.768 -4.575 1.00 89.06 177 GLY A C 1
ATOM 1354 O O . GLY A 1 177 ? 20.864 -13.644 -5.050 1.00 89.06 177 GLY A O 1
ATOM 1355 N N . ILE A 1 178 ? 19.520 -14.371 -3.402 1.00 90.94 178 ILE A N 1
ATOM 1356 C CA . ILE A 1 178 ? 20.598 -14.912 -2.559 1.00 90.94 178 ILE A CA 1
ATOM 1357 C C . ILE A 1 178 ? 21.346 -16.034 -3.286 1.00 90.94 178 ILE A C 1
ATOM 1359 O O . ILE A 1 178 ? 22.574 -16.015 -3.331 1.00 90.94 178 ILE A O 1
ATOM 1363 N N . MET A 1 179 ? 20.635 -16.982 -3.905 1.00 88.88 179 MET A N 1
ATOM 1364 C CA . MET A 1 179 ? 21.254 -18.063 -4.680 1.00 88.88 179 MET A CA 1
ATOM 1365 C C . MET A 1 179 ? 22.074 -17.528 -5.857 1.00 88.88 179 MET A C 1
ATOM 1367 O O . MET A 1 179 ? 23.155 -18.044 -6.146 1.00 88.88 179 MET A O 1
ATOM 1371 N N . TRP A 1 180 ? 21.579 -16.494 -6.541 1.00 87.75 180 TRP A N 1
ATOM 1372 C CA . TRP A 1 180 ? 22.287 -15.864 -7.651 1.00 87.75 180 TRP A CA 1
ATOM 1373 C C . TRP A 1 180 ? 23.568 -15.171 -7.178 1.00 87.75 180 TRP A C 1
ATOM 1375 O O . TRP A 1 180 ? 24.633 -15.422 -7.740 1.00 87.75 180 TRP A O 1
ATOM 1385 N N . ILE A 1 181 ? 23.497 -14.386 -6.098 1.00 85.88 181 ILE A N 1
ATOM 1386 C CA . ILE A 1 181 ? 24.666 -13.738 -5.485 1.00 85.88 181 ILE A CA 1
ATOM 1387 C C . ILE A 1 181 ? 25.679 -14.787 -5.010 1.00 85.88 181 ILE A C 1
ATOM 1389 O O . ILE A 1 181 ? 26.864 -14.664 -5.310 1.00 85.88 181 ILE A O 1
ATOM 1393 N N . ALA A 1 182 ? 25.228 -15.849 -4.338 1.00 83.44 182 ALA A N 1
ATOM 1394 C CA . ALA A 1 182 ? 26.093 -16.932 -3.881 1.00 83.44 182 ALA A CA 1
ATOM 1395 C C . ALA A 1 182 ? 26.836 -17.597 -5.052 1.00 83.44 182 ALA A C 1
ATOM 1397 O O . ALA A 1 182 ? 28.047 -17.790 -4.976 1.00 83.44 182 ALA A O 1
ATOM 1398 N N . ARG A 1 183 ? 26.153 -17.871 -6.174 1.00 79.81 183 ARG A N 1
ATOM 1399 C CA . ARG A 1 183 ? 26.809 -18.390 -7.386 1.00 79.81 183 ARG A CA 1
ATOM 1400 C C . ARG A 1 183 ? 27.821 -17.415 -7.974 1.00 79.81 183 ARG A C 1
ATOM 1402 O O . ARG A 1 183 ? 28.898 -17.849 -8.363 1.00 79.81 183 ARG A O 1
ATOM 1409 N N . VAL A 1 184 ? 27.506 -16.122 -8.031 1.00 76.06 184 VAL A N 1
ATOM 1410 C CA . VAL A 1 184 ? 28.430 -15.095 -8.542 1.00 76.06 184 VAL A CA 1
ATOM 1411 C C . VAL A 1 184 ? 29.690 -15.007 -7.674 1.00 76.06 184 VAL A C 1
ATOM 1413 O O . VAL A 1 184 ? 30.791 -14.952 -8.216 1.00 76.06 184 VAL A O 1
ATOM 1416 N N . ILE A 1 185 ? 29.551 -15.058 -6.346 1.00 73.06 185 ILE A N 1
ATOM 1417 C CA . ILE A 1 185 ? 30.682 -15.022 -5.405 1.00 73.06 185 ILE A CA 1
ATOM 1418 C C . ILE A 1 185 ? 31.549 -16.287 -5.519 1.00 73.06 185 ILE A C 1
ATOM 1420 O O . ILE A 1 185 ? 32.772 -16.185 -5.496 1.00 73.06 185 ILE A O 1
ATOM 1424 N N . ILE A 1 186 ? 30.940 -17.468 -5.681 1.00 66.00 186 ILE A N 1
ATOM 1425 C CA . ILE A 1 186 ? 31.668 -18.743 -5.827 1.00 66.00 186 ILE A CA 1
ATOM 1426 C C . ILE A 1 186 ? 32.381 -18.836 -7.191 1.00 66.00 186 ILE A C 1
ATOM 1428 O O . ILE A 1 186 ? 33.503 -19.330 -7.257 1.00 66.00 186 ILE A O 1
ATOM 1432 N N . GLN A 1 187 ? 31.761 -18.350 -8.275 1.00 56.44 187 GLN A N 1
ATOM 1433 C CA . GLN A 1 187 ? 32.321 -18.393 -9.637 1.00 56.44 187 GLN A CA 1
ATOM 1434 C C . GLN A 1 187 ? 33.393 -17.310 -9.876 1.00 56.44 187 GLN A C 1
ATOM 1436 O O . GLN A 1 187 ? 34.255 -17.472 -10.740 1.00 56.44 187 GLN A O 1
ATOM 1441 N N . CYS A 1 188 ? 33.344 -16.201 -9.130 1.00 48.38 188 CYS A N 1
ATOM 1442 C CA . CYS A 1 188 ? 34.325 -15.117 -9.170 1.00 48.38 188 CYS A CA 1
ATOM 1443 C C . CYS A 1 188 ? 34.793 -14.754 -7.752 1.00 48.38 188 CYS A C 1
ATOM 1445 O O . CYS A 1 188 ? 34.403 -13.702 -7.233 1.00 48.38 188 CYS A O 1
ATOM 1447 N N . PRO A 1 189 ? 35.666 -15.558 -7.117 1.00 46.19 189 PRO A N 1
ATOM 1448 C CA . PRO A 1 189 ? 36.395 -15.066 -5.962 1.00 46.19 189 PRO A CA 1
ATOM 1449 C C . PRO A 1 189 ? 37.226 -13.870 -6.437 1.00 46.19 189 PRO A C 1
ATOM 1451 O O . PRO A 1 189 ? 37.970 -13.966 -7.413 1.00 46.19 189 PRO A O 1
ATOM 1454 N N . PHE A 1 190 ? 37.052 -12.717 -5.792 1.00 49.72 190 PHE A N 1
ATOM 1455 C CA . PHE A 1 190 ? 37.798 -11.494 -6.080 1.00 49.72 190 PHE A CA 1
ATOM 1456 C C . PHE A 1 190 ? 39.285 -11.713 -5.756 1.00 49.72 190 PHE A C 1
ATOM 1458 O O . PHE A 1 190 ? 39.780 -11.346 -4.693 1.00 49.72 190 PHE A O 1
ATOM 1465 N N . VAL A 1 191 ? 40.010 -12.355 -6.668 1.00 41.78 191 VAL A N 1
ATOM 1466 C CA . VAL A 1 191 ? 41.460 -12.501 -6.617 1.00 41.78 191 VAL A CA 1
ATOM 1467 C C . VAL A 1 191 ? 42.043 -11.354 -7.433 1.00 41.78 191 VAL A C 1
ATOM 1469 O O . VAL A 1 191 ? 41.908 -11.302 -8.650 1.00 41.78 191 VAL A O 1
ATOM 1472 N N . ARG A 1 192 ? 42.621 -10.383 -6.716 1.00 39.38 192 ARG A N 1
ATOM 1473 C CA . ARG A 1 192 ? 43.545 -9.333 -7.187 1.00 39.38 192 ARG A CA 1
ATOM 1474 C C . ARG A 1 192 ? 43.551 -9.068 -8.705 1.00 39.38 192 ARG A C 1
ATOM 1476 O O . ARG A 1 192 ? 44.397 -9.568 -9.436 1.00 39.38 192 ARG A O 1
ATOM 1483 N N . GLY A 1 193 ? 42.693 -8.153 -9.150 1.00 42.84 193 GLY A N 1
ATOM 1484 C CA . GLY A 1 193 ? 43.014 -7.249 -10.264 1.00 42.84 193 GLY A CA 1
ATOM 1485 C C . GLY A 1 193 ? 43.064 -7.807 -11.693 1.00 42.84 193 GLY A C 1
ATOM 1486 O O . GLY A 1 193 ? 43.216 -7.000 -12.607 1.00 42.84 193 GLY A O 1
ATOM 1487 N N . HIS A 1 194 ? 42.868 -9.105 -11.934 1.00 35.62 194 HIS A N 1
ATOM 1488 C CA . HIS A 1 194 ? 42.766 -9.662 -13.287 1.00 35.62 194 HIS A CA 1
ATOM 1489 C C . HIS A 1 194 ? 41.626 -10.686 -13.378 1.00 35.62 194 HIS A C 1
ATOM 1491 O O . HIS A 1 194 ? 41.660 -11.720 -12.725 1.00 35.62 194 HIS A O 1
ATOM 1497 N N . CYS A 1 195 ? 40.615 -10.415 -14.214 1.00 39.97 195 CYS A N 1
ATOM 1498 C CA . CYS A 1 195 ? 39.693 -11.467 -14.652 1.00 39.97 195 CYS A CA 1
ATOM 1499 C C . CYS A 1 195 ? 40.458 -12.403 -15.594 1.00 39.97 195 CYS A C 1
ATOM 1501 O O . CYS A 1 195 ? 40.749 -12.015 -16.728 1.00 39.97 195 CYS A O 1
ATOM 1503 N N . GLU A 1 196 ? 40.761 -13.622 -15.149 1.00 34.69 196 GLU A N 1
ATOM 1504 C CA . GLU A 1 196 ? 41.177 -14.696 -16.050 1.00 34.69 196 GLU A CA 1
ATOM 1505 C C . GLU A 1 196 ? 40.055 -15.021 -17.060 1.00 34.69 196 GLU A C 1
ATOM 1507 O O . GLU A 1 196 ? 38.869 -14.965 -16.717 1.00 34.69 196 GLU A O 1
ATOM 1512 N N . PRO A 1 197 ? 40.390 -15.381 -18.314 1.00 34.88 197 PRO A N 1
ATOM 1513 C CA . PRO A 1 197 ? 39.436 -15.621 -19.404 1.00 34.88 197 PRO A CA 1
ATOM 1514 C C . PRO A 1 197 ? 38.682 -16.966 -19.284 1.00 34.88 197 PRO A C 1
ATOM 1516 O O . PRO A 1 197 ? 38.350 -17.600 -20.284 1.00 34.88 197 PRO A O 1
ATOM 1519 N N . GLY A 1 198 ? 38.401 -17.409 -18.056 1.00 38.88 198 GLY A N 1
ATOM 1520 C CA . GLY A 1 198 ? 37.859 -18.727 -17.720 1.00 38.88 198 GLY A CA 1
ATOM 1521 C C . GLY A 1 198 ? 36.455 -18.746 -17.107 1.00 38.88 198 GLY A C 1
ATOM 1522 O O . GLY A 1 198 ? 35.988 -19.828 -16.760 1.00 38.88 198 GLY A O 1
ATOM 1523 N N . CYS A 1 199 ? 35.747 -17.612 -16.986 1.00 41.22 199 CYS A N 1
ATOM 1524 C CA . CYS A 1 199 ? 34.331 -17.606 -16.580 1.00 41.22 199 CYS A CA 1
ATOM 1525 C C . CYS A 1 199 ? 33.451 -18.229 -17.673 1.00 41.22 199 CYS A C 1
ATOM 1527 O O . CYS A 1 199 ? 32.853 -17.544 -18.504 1.00 41.22 199 CYS A O 1
ATOM 1529 N N . ARG A 1 200 ? 33.390 -19.559 -17.690 1.00 39.56 200 ARG A N 1
ATOM 1530 C CA . ARG A 1 200 ? 32.550 -20.320 -18.605 1.00 39.56 200 ARG A CA 1
ATOM 1531 C C . ARG A 1 200 ? 31.087 -20.222 -18.138 1.00 39.56 200 ARG A C 1
ATOM 1533 O O . ARG A 1 200 ? 30.775 -20.475 -16.975 1.00 39.56 200 ARG A O 1
ATOM 1540 N N . SER A 1 201 ? 30.233 -19.836 -19.092 1.00 39.97 201 SER A N 1
ATOM 1541 C CA . SER A 1 201 ? 28.756 -19.850 -19.111 1.00 39.97 201 SER A CA 1
ATOM 1542 C C . SER A 1 201 ? 27.987 -18.911 -18.164 1.00 39.97 201 SER A C 1
ATOM 1544 O O . SER A 1 201 ? 27.348 -19.345 -17.211 1.00 39.97 201 SER A O 1
ATOM 1546 N N . VAL A 1 202 ? 27.923 -17.627 -18.531 1.00 44.16 202 VAL A N 1
ATOM 1547 C CA . VAL A 1 202 ? 26.740 -16.785 -18.267 1.00 44.16 202 VAL A CA 1
ATOM 1548 C C . VAL A 1 202 ? 25.780 -16.942 -19.465 1.00 44.16 202 VAL A C 1
ATOM 1550 O O . VAL A 1 202 ? 26.263 -16.941 -20.600 1.00 44.16 202 VAL A O 1
ATOM 1553 N N . PRO A 1 203 ? 24.451 -17.085 -19.278 1.00 36.88 203 PRO A N 1
ATOM 1554 C CA . PRO A 1 203 ? 23.495 -17.141 -20.386 1.00 36.88 203 PRO A CA 1
ATOM 1555 C C . PRO A 1 203 ? 23.613 -15.905 -21.292 1.00 36.88 203 PRO A C 1
ATOM 1557 O O . PRO A 1 203 ? 23.718 -14.776 -20.806 1.00 36.88 203 PRO A O 1
ATOM 1560 N N . SER A 1 204 ? 23.567 -16.116 -22.609 1.00 39.72 204 SER A N 1
ATOM 1561 C CA . SER A 1 204 ? 23.809 -15.124 -23.674 1.00 39.72 204 SER A CA 1
ATOM 1562 C C . SER A 1 204 ? 22.995 -13.825 -23.564 1.00 39.72 204 SER A C 1
ATOM 1564 O O . SER A 1 204 ? 23.431 -12.792 -24.069 1.00 39.72 204 SER A O 1
ATOM 1566 N N . HIS A 1 205 ? 21.873 -13.831 -22.841 1.00 42.53 205 HIS A N 1
ATOM 1567 C CA . HIS A 1 205 ? 21.050 -12.644 -22.593 1.00 42.53 205 HIS A CA 1
ATOM 1568 C C . HIS A 1 205 ? 21.673 -11.601 -21.642 1.00 42.53 205 HIS A C 1
ATOM 1570 O O . HIS A 1 205 ? 21.249 -10.448 -21.656 1.00 42.53 205 HIS A O 1
ATOM 1576 N N . VAL A 1 206 ? 22.687 -11.953 -20.839 1.00 45.47 206 VAL A N 1
ATOM 1577 C CA . VAL A 1 206 ? 23.318 -11.032 -19.863 1.00 45.47 206 VAL A CA 1
ATOM 1578 C C . VAL A 1 206 ? 24.587 -10.360 -20.418 1.00 45.47 206 VAL A C 1
ATOM 1580 O O . VAL A 1 206 ? 25.005 -9.306 -19.930 1.00 45.47 206 VAL A O 1
ATOM 1583 N N . SER A 1 207 ? 25.174 -10.898 -21.494 1.00 40.31 207 SER A N 1
ATOM 1584 C CA . SER A 1 207 ? 26.376 -10.330 -22.131 1.00 40.31 207 SER A CA 1
ATOM 1585 C C . SER A 1 207 ? 26.172 -8.904 -22.659 1.00 40.31 207 SER A C 1
ATOM 1587 O O . SER A 1 207 ? 27.107 -8.101 -22.629 1.00 40.31 207 SER A O 1
ATOM 1589 N N . HIS A 1 208 ? 24.955 -8.548 -23.084 1.00 38.66 208 HIS A N 1
ATOM 1590 C CA . HIS A 1 208 ? 24.656 -7.206 -23.601 1.00 38.66 208 HIS A CA 1
ATOM 1591 C C . HIS A 1 208 ? 24.729 -6.114 -22.519 1.00 38.66 208 HIS A C 1
ATOM 1593 O O . HIS A 1 208 ? 25.235 -5.018 -22.769 1.00 38.66 208 HIS A O 1
ATOM 1599 N N . THR A 1 209 ? 24.304 -6.419 -21.292 1.00 40.22 209 THR A N 1
ATOM 1600 C CA . THR A 1 209 ? 24.289 -5.452 -20.183 1.00 40.22 209 THR A CA 1
ATOM 1601 C C . THR A 1 209 ? 25.698 -5.192 -19.642 1.00 40.22 209 THR A C 1
ATOM 1603 O O . THR A 1 209 ? 26.062 -4.051 -19.349 1.00 40.22 209 THR A O 1
ATOM 1606 N N . ILE A 1 210 ? 26.545 -6.225 -19.593 1.00 43.53 210 ILE A N 1
ATOM 1607 C CA . ILE A 1 210 ? 27.943 -6.108 -19.146 1.00 43.53 210 ILE A CA 1
ATOM 1608 C C . ILE A 1 210 ? 28.802 -5.385 -20.201 1.00 43.53 210 ILE A C 1
ATOM 1610 O O . ILE A 1 210 ? 29.651 -4.562 -19.846 1.00 43.53 210 ILE A O 1
ATOM 1614 N N . GLY A 1 211 ? 28.542 -5.609 -21.497 1.00 37.22 211 GLY A N 1
ATOM 1615 C CA . GLY A 1 211 ? 29.207 -4.897 -22.596 1.00 37.22 211 GLY A CA 1
ATOM 1616 C C . GLY A 1 211 ? 29.003 -3.377 -22.546 1.00 37.22 211 GLY A C 1
ATOM 1617 O O . GLY A 1 211 ? 29.958 -2.614 -22.727 1.00 37.22 211 GLY A O 1
ATOM 1618 N N . ASN A 1 212 ? 27.791 -2.928 -22.202 1.00 36.00 212 ASN A N 1
ATOM 1619 C CA . ASN A 1 212 ? 27.496 -1.504 -22.016 1.00 36.00 212 ASN A CA 1
ATOM 1620 C C . ASN A 1 212 ? 28.153 -0.922 -20.759 1.00 36.00 212 ASN A C 1
ATOM 1622 O O . ASN A 1 212 ? 28.695 0.182 -20.809 1.00 36.00 212 ASN A O 1
ATOM 1626 N N . CYS A 1 213 ? 28.210 -1.674 -19.658 1.00 37.31 213 CYS A N 1
ATOM 1627 C CA . CYS A 1 213 ? 28.877 -1.218 -18.438 1.00 37.31 213 CYS A CA 1
ATOM 1628 C C . CYS A 1 213 ? 30.397 -1.036 -18.646 1.00 37.31 213 CYS A C 1
ATOM 1630 O O . CYS A 1 213 ? 30.983 -0.065 -18.163 1.00 37.31 213 CYS A O 1
ATOM 1632 N N . ARG A 1 214 ? 31.033 -1.904 -19.450 1.00 39.31 214 ARG A N 1
ATOM 1633 C CA . ARG A 1 214 ? 32.453 -1.781 -19.828 1.00 39.31 214 ARG A CA 1
ATOM 1634 C C . ARG A 1 214 ? 32.715 -0.535 -20.683 1.00 39.31 214 ARG A C 1
ATOM 1636 O O . ARG A 1 214 ? 33.686 0.172 -20.421 1.00 39.31 214 ARG A O 1
ATOM 1643 N N . ARG A 1 215 ? 31.837 -0.210 -21.646 1.00 35.41 215 ARG A N 1
ATOM 1644 C CA . ARG A 1 215 ? 31.938 1.035 -22.441 1.00 35.41 215 ARG A CA 1
ATOM 1645 C C . ARG A 1 215 ? 31.767 2.289 -21.588 1.00 35.41 215 ARG A C 1
ATOM 1647 O O . ARG A 1 215 ? 32.540 3.228 -21.751 1.00 35.41 215 ARG A O 1
ATOM 1654 N N . ILE A 1 216 ? 30.810 2.298 -20.662 1.00 42.75 216 ILE A N 1
ATOM 1655 C CA . ILE A 1 216 ? 30.530 3.465 -19.810 1.00 42.75 216 ILE A CA 1
ATOM 1656 C C . ILE A 1 216 ? 31.709 3.759 -18.868 1.00 42.75 216 ILE A C 1
ATOM 1658 O O . ILE A 1 216 ? 32.105 4.914 -18.719 1.00 42.75 216 ILE A O 1
ATOM 1662 N N . VAL A 1 217 ? 32.331 2.732 -18.278 1.00 47.94 217 VAL A N 1
ATOM 1663 C CA . VAL A 1 217 ? 33.469 2.914 -17.355 1.00 47.94 217 VAL A CA 1
ATOM 1664 C C . VAL A 1 217 ? 34.749 3.339 -18.087 1.00 47.94 217 VAL A C 1
ATOM 1666 O O . VAL A 1 217 ? 35.486 4.187 -17.578 1.00 47.94 217 VAL A O 1
ATOM 1669 N N . VAL A 1 218 ? 35.007 2.812 -19.291 1.00 49.59 218 VAL A N 1
ATOM 1670 C CA . VAL A 1 218 ? 36.158 3.227 -20.119 1.00 49.59 218 VAL A CA 1
ATOM 1671 C C . VAL A 1 218 ? 36.006 4.681 -20.572 1.00 49.59 218 VAL A C 1
ATOM 1673 O O . VAL A 1 218 ? 36.942 5.465 -20.416 1.00 49.59 218 VAL A O 1
ATOM 1676 N N . ASN A 1 219 ? 34.813 5.070 -21.029 1.00 36.22 219 ASN A N 1
ATOM 1677 C CA . ASN A 1 219 ? 34.541 6.432 -21.489 1.00 36.22 219 ASN A CA 1
ATOM 1678 C C . ASN A 1 219 ? 34.637 7.450 -20.330 1.00 36.22 219 ASN A C 1
ATOM 1680 O O . ASN A 1 219 ? 35.252 8.506 -20.462 1.00 36.22 219 ASN A O 1
ATOM 1684 N N . LYS A 1 220 ? 34.171 7.085 -19.124 1.00 42.31 220 LYS A N 1
ATOM 1685 C CA . LYS A 1 220 ? 34.290 7.939 -17.927 1.00 42.31 220 LYS A CA 1
ATOM 1686 C C . LYS A 1 220 ? 35.743 8.104 -17.450 1.00 42.31 220 LYS A C 1
ATOM 1688 O O . LYS A 1 220 ? 36.114 9.196 -17.029 1.00 42.31 220 LYS A O 1
ATOM 1693 N N . ARG A 1 221 ? 36.592 7.069 -17.554 1.00 44.47 221 ARG A N 1
ATOM 1694 C CA . ARG A 1 221 ? 38.040 7.180 -17.259 1.00 44.47 221 ARG A CA 1
ATOM 1695 C C . ARG A 1 221 ? 38.783 8.051 -18.274 1.00 44.47 221 ARG A C 1
ATOM 1697 O O . ARG A 1 221 ? 39.675 8.790 -17.868 1.00 44.47 221 ARG A O 1
ATOM 1704 N N . GLN A 1 222 ? 38.420 7.990 -19.556 1.00 50.47 222 GLN A N 1
ATOM 1705 C CA . GLN A 1 222 ? 39.013 8.851 -20.586 1.00 50.47 222 GLN A CA 1
ATOM 1706 C C . GLN A 1 222 ? 38.589 10.316 -20.421 1.00 50.47 222 GLN A C 1
ATOM 1708 O O . GLN A 1 222 ? 39.439 11.199 -20.485 1.00 50.47 222 GLN A O 1
ATOM 1713 N N . TYR A 1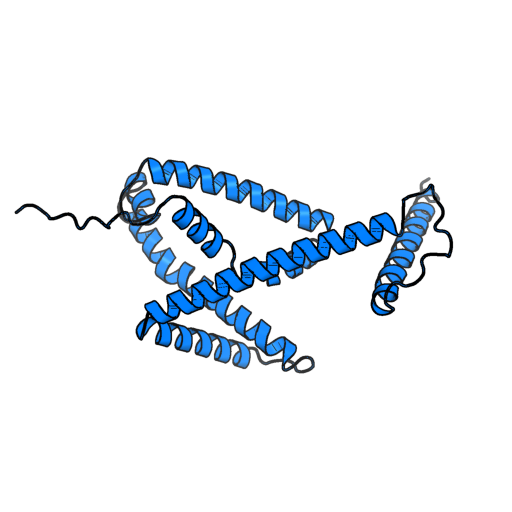 223 ? 37.321 10.573 -20.093 1.00 37.56 223 TYR A N 1
ATOM 1714 C CA . TYR A 1 223 ? 36.817 11.925 -19.835 1.00 37.56 223 TYR A CA 1
ATOM 1715 C C . TYR A 1 223 ? 37.473 12.590 -18.611 1.00 37.56 223 TYR A C 1
ATOM 1717 O O . TYR A 1 223 ? 37.835 13.764 -18.655 1.00 37.56 223 TYR A O 1
ATOM 1725 N N . VAL A 1 224 ? 37.687 11.843 -17.521 1.00 50.59 224 VAL A N 1
ATOM 1726 C CA . VAL A 1 224 ? 38.362 12.370 -16.319 1.00 50.59 224 VAL A CA 1
ATOM 1727 C C . VAL A 1 224 ? 39.848 12.652 -16.577 1.00 50.59 224 VAL A C 1
ATOM 1729 O O . VAL A 1 224 ? 40.366 13.638 -16.061 1.00 50.59 224 VAL A O 1
ATOM 1732 N N . ARG A 1 225 ? 40.517 11.844 -17.413 1.00 45.66 225 ARG A N 1
ATOM 1733 C CA . ARG A 1 225 ? 41.931 12.036 -17.777 1.00 45.66 225 ARG A CA 1
ATOM 1734 C C . ARG A 1 225 ? 42.132 13.217 -18.740 1.00 45.66 225 ARG A C 1
ATOM 1736 O O . ARG A 1 225 ? 43.052 13.998 -18.551 1.00 45.66 225 ARG A O 1
ATOM 1743 N N . ALA A 1 226 ? 41.214 13.426 -19.687 1.00 47.78 226 ALA A N 1
ATOM 1744 C CA . ALA A 1 226 ? 41.241 14.592 -20.577 1.00 47.78 226 ALA A CA 1
ATOM 1745 C C . ALA A 1 226 ? 41.002 15.921 -19.831 1.00 47.78 226 ALA A C 1
ATOM 1747 O O . ALA A 1 226 ? 41.528 16.960 -20.215 1.00 47.78 226 ALA A O 1
ATOM 1748 N N . LYS A 1 227 ? 40.240 15.898 -18.728 1.00 44.84 227 LYS A N 1
ATOM 1749 C CA . LYS A 1 227 ? 39.950 17.096 -17.925 1.00 44.84 227 LYS A CA 1
ATOM 1750 C C . LYS A 1 227 ? 41.060 17.455 -16.925 1.00 44.84 227 LYS A C 1
ATOM 1752 O O . LYS A 1 227 ? 41.088 18.585 -16.444 1.00 44.84 227 LYS A O 1
ATOM 1757 N N . SER A 1 228 ? 41.970 16.530 -16.606 1.00 46.91 228 SER A N 1
ATOM 1758 C CA . SER A 1 228 ? 43.149 16.818 -15.772 1.00 46.91 228 SER A CA 1
ATOM 1759 C C . SER A 1 228 ? 44.312 17.445 -16.543 1.00 46.91 228 SER A C 1
ATOM 1761 O O . SER A 1 228 ? 45.187 18.024 -15.917 1.00 46.91 228 SER A O 1
ATOM 1763 N N . GLU A 1 229 ? 44.309 17.365 -17.875 1.00 49.31 229 GLU A N 1
ATOM 1764 C CA . GLU A 1 229 ? 45.405 17.836 -18.740 1.00 49.31 229 GLU A CA 1
ATOM 1765 C C . GLU A 1 229 ? 45.152 19.242 -19.325 1.00 49.31 229 GLU A C 1
ATOM 1767 O O . GLU A 1 229 ? 45.958 19.770 -20.082 1.00 49.31 229 GLU A O 1
ATOM 1772 N N . HIS A 1 230 ? 44.023 19.868 -18.969 1.00 43.66 230 HIS A N 1
ATOM 1773 C CA . HIS A 1 230 ? 43.598 21.204 -19.419 1.00 43.66 230 HIS A CA 1
ATOM 1774 C C . HIS A 1 230 ? 43.209 22.134 -18.258 1.00 43.66 230 HIS A C 1
ATOM 1776 O O . HIS A 1 230 ? 42.362 23.017 -18.405 1.00 43.66 230 HIS A O 1
ATOM 1782 N N . ARG A 1 231 ? 43.816 21.946 -17.083 1.00 35.66 231 ARG A N 1
ATOM 1783 C CA . ARG A 1 231 ? 43.787 22.969 -16.032 1.00 35.66 231 ARG A CA 1
ATOM 1784 C C . ARG A 1 231 ? 45.143 23.695 -16.045 1.00 35.66 231 ARG A C 1
ATOM 1786 O O . ARG A 1 231 ? 46.135 22.991 -15.870 1.00 35.66 231 ARG A O 1
ATOM 1793 N N . PRO A 1 232 ? 45.193 25.012 -16.327 1.00 46.62 232 PRO A N 1
ATOM 1794 C CA . PRO A 1 232 ? 46.426 25.793 -16.234 1.00 46.62 232 PRO A CA 1
ATOM 1795 C C . PRO A 1 232 ? 46.951 25.851 -14.796 1.00 46.62 232 PRO A C 1
ATOM 1797 O O . PRO A 1 232 ? 46.127 25.703 -13.859 1.00 46.62 232 PRO A O 1
#

Mean predicted aligned error: 13.3 Å

Foldseek 3Di:
DDDPPPDDPPPADPVNVVLVVLLVVLDPCVVVVLVVLCVVQVDPVSSVVVVVVVVVVVVVVVVVLVVVCVVDVDPDRPLVSCCVVPNDPVSVVVVVCCVPPVVVVVLLVVLLVVLCVVVCVVCVPDDDDPVSSNVSSVVVVVVLVVVCVVDVPVVVVVSVVVSVVSVVVVVVVVVVVVVVVVVVCVLDVPDPDDDDPPSPDDPPVCVVVVVVVVVVVVVVVVVVVVVVVPDD

pLDDT: mean 76.97, std 19.82, range [34.69, 97.31]

Nearest PDB structures (foldseek):
  8wny-assembly1_B  TM=9.177E-01  e=7.138E-08  Homo sapiens
  8wnt-assembly1_B  TM=8.356E-01  e=8.499E-08  Homo sapiens

Solvent-accessible surface area (backbone atoms only — not comparable to full-atom values): 13569 Å² total; per-residue (Å²): 134,84,81,80,75,86,69,80,80,87,84,72,54,72,69,56,49,51,53,49,53,53,46,67,69,58,53,76,53,75,80,53,48,61,59,55,44,35,65,75,52,74,33,71,69,52,30,54,50,51,53,51,51,53,52,51,53,51,49,53,52,50,53,55,50,48,54,49,52,67,74,55,78,64,92,57,60,72,48,46,57,38,29,75,75,66,32,66,67,60,20,50,52,50,55,49,42,44,63,70,46,50,53,52,49,52,52,50,53,52,29,40,50,52,32,48,68,56,46,47,76,76,41,78,89,54,91,74,56,70,65,60,41,51,52,49,14,50,51,50,52,54,50,53,50,49,47,47,72,72,38,53,68,59,46,52,53,53,52,52,52,51,33,54,50,51,54,50,51,52,52,50,52,51,51,52,49,51,54,50,51,52,50,51,48,70,76,50,65,90,58,84,98,57,89,69,99,70,81,78,82,74,66,80,84,53,55,64,62,53,55,51,52,54,52,52,54,53,52,53,55,51,54,56,53,60,59,65,77,73,64,134

Radius of gyration: 25.98 Å; Cα contacts (8 Å, |Δi|>4): 68; chains: 1; bounding box: 78×46×61 Å

Sequence (232 aa):
MGEERVKMRKQLGLLEGVAIILGIIFGSGIFISPKEVIEKTGSVWGALSVWAVCGILATLGALSYAELGTTLAQSGGDYHYINEAYGELPAFLYLWDANLVFVPSTNAIMALTFANNILEPIFPNCPIDPMCRKLIAAATICFLAFINAYDVKFTTRVQNVFMFTKISALFVIIIAGIMWIARVIIQCPFVRGHCEPGCRSVPSHVSHTIGNCRRIVVNKRQYVRAKSEHRP

Secondary structure (DSSP, 8-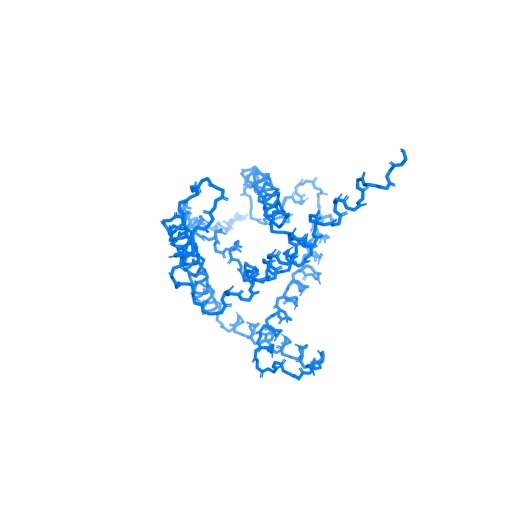state):
------PPP----HHHHHHHHHHHHS-THHHHHHHHHHHHH-SHHHHHHHHHHHHHHHHHHHHHHHHHHHH--STTTHHHHHHHHH-HHHHHHHHHHIIIIIHHHHHHHHHHHHHHHHHHHHSTTS---HHHHHHHHHHHHHHHHHHHHH-HHHHHHHHHHHHHHHHHHHHHHHHHHHHHHHHHHHH----TT---TT-----TTSHHHHHHHHHHHHHHHHHHHHHHSS--